Protein AF-A0A950IHI8-F1 (afdb_monomer_lite)

Secondary structure (DSSP, 8-state):
--SSTT---PPPPPP--HHHHHHHHHHHHHHHHHHHHHSSSTTTGGG--PPPPPTTSSTT-----HHHHHHHHHHHHHHHHHHHHHH-S-TTPPTT--SSSHHHHHHHHHHHHHHHHHHHHHHHHHHHHSPPTTSPPHHHHHH--SSTTTTSSPPPGGGHHHHHHHHHHHHHHHHHHHT-HHHHTT--SSPPP----S----

Radius of gyration: 25.13 Å; chains: 1; bounding box: 56×34×67 Å

Structure (mmCIF, N/CA/C/O backbone):
data_AF-A0A950IHI8-F1
#
_entry.id   AF-A0A950IHI8-F1
#
loop_
_atom_site.group_PDB
_atom_site.id
_atom_site.type_symbol
_atom_site.label_atom_id
_atom_site.label_alt_id
_atom_site.label_comp_id
_atom_site.label_asym_id
_atom_site.label_entity_id
_atom_site.label_seq_id
_atom_site.pdbx_PDB_ins_code
_atom_site.Cartn_x
_atom_site.Cartn_y
_atom_site.Cartn_z
_atom_site.occupancy
_atom_site.B_iso_or_equiv
_atom_site.auth_seq_id
_atom_site.auth_comp_id
_atom_site.auth_asym_id
_atom_site.auth_atom_id
_atom_site.pdbx_PDB_model_num
ATOM 1 N N . MET A 1 1 ? 10.826 -4.002 -23.467 1.00 66.06 1 MET A N 1
ATOM 2 C CA . MET A 1 1 ? 9.826 -3.431 -22.538 1.00 66.06 1 MET A CA 1
ATOM 3 C C . MET A 1 1 ? 8.666 -4.415 -22.434 1.00 66.06 1 MET A C 1
ATOM 5 O O . MET A 1 1 ? 8.366 -5.010 -23.466 1.00 66.06 1 MET A O 1
ATOM 9 N N . PRO A 1 2 ? 8.047 -4.633 -21.261 1.00 66.38 2 PRO A N 1
ATOM 10 C CA . PRO A 1 2 ? 6.889 -5.523 -21.149 1.00 66.38 2 PRO A CA 1
ATOM 11 C C . PRO A 1 2 ? 5.736 -5.059 -22.049 1.00 66.38 2 PRO A C 1
ATOM 13 O O . PRO A 1 2 ? 5.462 -3.858 -22.117 1.00 66.38 2 PRO A O 1
ATOM 16 N N . SER A 1 3 ? 5.083 -6.000 -22.738 1.00 71.56 3 SER A N 1
ATOM 17 C CA . SER A 1 3 ? 3.907 -5.746 -23.587 1.00 71.56 3 SER A CA 1
ATOM 18 C C . SER A 1 3 ? 2.579 -5.863 -22.829 1.00 71.56 3 SER A C 1
ATOM 20 O O . SER A 1 3 ? 1.545 -5.450 -23.347 1.00 71.56 3 SER A O 1
ATOM 22 N N . SER A 1 4 ? 2.591 -6.408 -21.607 1.00 70.44 4 SER A N 1
ATOM 23 C CA . SER A 1 4 ? 1.410 -6.558 -20.754 1.00 70.44 4 SER A CA 1
ATOM 24 C C . SER A 1 4 ? 1.769 -6.544 -19.265 1.00 70.44 4 SER A C 1
ATOM 26 O O . SER A 1 4 ? 2.895 -6.877 -18.885 1.00 70.44 4 SER A O 1
ATOM 28 N N . ASN A 1 5 ? 0.776 -6.256 -18.415 1.00 65.12 5 ASN A N 1
ATOM 29 C CA . ASN A 1 5 ? 0.892 -6.329 -16.952 1.00 65.12 5 ASN A CA 1
ATOM 30 C C . ASN A 1 5 ? 1.141 -7.763 -16.439 1.00 65.12 5 ASN A C 1
ATOM 32 O O . ASN A 1 5 ? 1.457 -7.924 -15.267 1.00 65.12 5 ASN A O 1
ATOM 36 N N . ALA A 1 6 ? 0.993 -8.800 -17.273 1.00 60.72 6 ALA A N 1
ATOM 37 C CA . ALA A 1 6 ? 1.199 -10.206 -16.904 1.00 60.72 6 ALA A CA 1
ATOM 38 C C . ALA A 1 6 ? 2.599 -10.733 -17.270 1.00 60.72 6 ALA A C 1
ATOM 40 O O . ALA A 1 6 ? 3.004 -11.788 -16.786 1.00 60.72 6 ALA A O 1
ATOM 41 N N . ALA A 1 7 ? 3.359 -10.001 -18.091 1.00 58.38 7 ALA A N 1
ATOM 42 C CA . ALA A 1 7 ? 4.719 -10.371 -18.465 1.00 58.38 7 ALA A CA 1
ATOM 43 C C . ALA A 1 7 ? 5.676 -10.156 -17.277 1.00 58.38 7 ALA A C 1
ATOM 45 O O . ALA A 1 7 ? 6.263 -9.088 -17.103 1.00 58.38 7 ALA A O 1
ATOM 46 N N . GLY A 1 8 ? 5.784 -11.174 -16.421 1.00 52.97 8 GLY A N 1
ATOM 47 C CA . GLY A 1 8 ? 6.704 -11.194 -15.290 1.00 52.97 8 GLY A CA 1
ATOM 48 C C . GLY A 1 8 ? 8.163 -11.204 -15.730 1.00 52.97 8 GLY A C 1
ATOM 49 O O . GLY A 1 8 ? 8.527 -11.900 -16.676 1.00 52.97 8 GLY A O 1
ATOM 50 N N . ARG A 1 9 ? 9.010 -10.462 -15.012 1.00 58.56 9 ARG A N 1
ATOM 51 C CA . ARG A 1 9 ? 10.458 -10.664 -15.046 1.00 58.56 9 ARG A CA 1
ATOM 52 C C . ARG A 1 9 ? 10.865 -11.314 -13.734 1.00 58.56 9 ARG A C 1
ATOM 54 O O . ARG A 1 9 ? 10.563 -10.783 -12.669 1.00 58.56 9 ARG A O 1
ATOM 61 N N . LEU A 1 10 ? 11.500 -12.477 -13.824 1.00 53.94 10 LEU A N 1
ATOM 62 C CA . LEU A 1 10 ? 12.056 -13.132 -12.649 1.00 53.94 10 LEU A CA 1
ATOM 63 C C . LEU A 1 10 ? 13.273 -12.337 -12.157 1.00 53.94 10 LEU A C 1
ATOM 65 O O . LEU A 1 10 ? 14.031 -11.831 -12.993 1.00 53.94 10 LEU A O 1
ATOM 69 N N . PRO A 1 11 ? 13.469 -12.222 -10.833 1.00 55.44 11 PRO A N 1
ATOM 70 C CA . PRO A 1 11 ? 14.694 -11.660 -10.289 1.00 55.44 11 PRO A CA 1
ATOM 71 C C . PRO A 1 11 ? 15.903 -12.450 -10.798 1.00 55.44 11 PRO A C 1
ATOM 73 O O . PRO A 1 11 ? 15.867 -13.677 -10.928 1.00 55.44 11 PRO A O 1
ATOM 76 N N . THR A 1 12 ? 16.976 -11.731 -11.118 1.00 60.94 12 THR A N 1
ATOM 77 C CA . THR A 1 12 ? 18.212 -12.343 -11.614 1.00 60.94 12 THR A CA 1
ATOM 78 C C . THR A 1 12 ? 19.034 -12.823 -10.421 1.00 60.94 12 THR A C 1
ATOM 80 O O . THR A 1 12 ? 19.423 -12.011 -9.582 1.00 60.94 12 THR A O 1
ATOM 83 N N . PHE A 1 13 ? 19.301 -14.127 -10.336 1.00 61.72 13 PHE A N 1
ATOM 84 C CA . PHE A 1 13 ? 20.124 -14.713 -9.274 1.00 61.72 13 PHE A CA 1
ATOM 85 C C . PHE A 1 13 ? 21.559 -14.929 -9.760 1.00 61.72 13 PHE A C 1
ATOM 87 O O . PHE A 1 13 ? 21.779 -15.580 -10.781 1.00 61.72 13 PHE A O 1
ATOM 94 N N . ASN A 1 14 ? 22.537 -14.438 -8.997 1.00 67.56 14 ASN A N 1
ATOM 95 C CA . ASN A 1 14 ? 23.956 -14.680 -9.254 1.00 67.56 14 ASN A CA 1
ATOM 96 C C . ASN A 1 14 ? 24.442 -15.868 -8.411 1.00 67.56 14 ASN A C 1
ATOM 98 O O . ASN A 1 14 ? 24.258 -15.884 -7.195 1.00 67.56 14 ASN A O 1
ATOM 102 N N . ARG A 1 15 ? 25.077 -16.861 -9.045 1.00 73.19 15 ARG A N 1
ATOM 103 C CA . ARG A 1 15 ? 25.775 -17.956 -8.346 1.00 73.19 15 ARG A CA 1
ATOM 104 C C . ARG A 1 15 ? 27.239 -17.570 -8.129 1.00 73.19 15 ARG A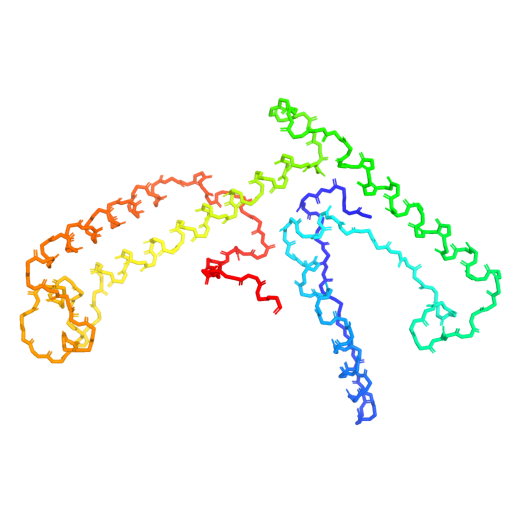 C 1
ATOM 106 O O . ARG A 1 15 ? 27.831 -16.949 -9.005 1.00 73.19 15 ARG A O 1
ATOM 113 N N . PHE A 1 16 ? 27.830 -17.971 -7.004 1.00 75.75 16 PHE A N 1
ATOM 114 C CA . PHE A 1 16 ? 29.255 -17.763 -6.726 1.00 75.75 16 PHE A CA 1
ATOM 115 C C . PHE A 1 16 ? 29.922 -19.010 -6.150 1.00 75.75 16 PHE A C 1
ATOM 117 O O . PHE A 1 16 ? 29.261 -19.889 -5.601 1.00 75.75 16 PHE A O 1
ATOM 124 N N . ALA A 1 17 ? 31.249 -19.048 -6.258 1.00 71.31 17 ALA A N 1
ATOM 125 C CA . ALA A 1 17 ? 32.109 -20.020 -5.601 1.00 71.31 17 ALA A CA 1
ATOM 126 C C . ALA A 1 17 ? 33.307 -19.295 -4.968 1.00 71.31 17 ALA A C 1
ATOM 128 O O . ALA A 1 17 ? 33.884 -18.389 -5.574 1.00 71.31 17 ALA A O 1
ATOM 129 N N . GLY A 1 18 ? 33.679 -19.701 -3.753 1.00 82.12 18 GLY A N 1
ATOM 130 C CA . GLY A 1 18 ? 34.818 -19.145 -3.017 1.00 82.12 18 GLY A CA 1
ATOM 131 C C . GLY A 1 18 ? 34.615 -17.721 -2.475 1.00 82.12 18 GLY A C 1
ATOM 132 O O . GLY A 1 18 ? 33.643 -17.032 -2.787 1.00 82.12 18 GLY A O 1
ATOM 133 N N . LEU A 1 19 ? 35.567 -17.272 -1.650 1.00 76.38 19 LEU A N 1
ATOM 134 C CA . LEU A 1 19 ? 35.510 -15.986 -0.940 1.00 76.38 19 LEU A CA 1
ATOM 135 C C . LEU A 1 19 ? 35.599 -14.771 -1.882 1.00 76.38 19 LEU A C 1
ATOM 137 O O . LEU A 1 19 ? 34.877 -13.794 -1.707 1.00 76.38 19 LEU A O 1
ATOM 141 N N . ALA A 1 20 ? 36.436 -14.840 -2.920 1.00 74.25 20 ALA A N 1
ATOM 142 C CA . ALA A 1 20 ? 36.529 -13.780 -3.926 1.00 74.25 20 ALA A CA 1
ATOM 143 C C . ALA A 1 20 ? 35.236 -13.663 -4.757 1.00 74.25 20 ALA A C 1
ATOM 145 O O . ALA A 1 20 ? 34.765 -12.559 -5.023 1.00 74.25 20 ALA A O 1
ATOM 146 N N . GLY A 1 21 ? 34.619 -14.800 -5.105 1.00 69.94 21 GLY A N 1
ATOM 147 C CA . GLY A 1 21 ? 33.317 -14.831 -5.774 1.00 69.94 21 GLY A CA 1
ATOM 148 C C . GLY A 1 21 ? 32.195 -14.272 -4.897 1.00 69.94 21 GLY A C 1
ATOM 149 O O . GLY A 1 21 ? 31.327 -13.560 -5.395 1.00 69.94 21 GLY A O 1
ATOM 150 N N . PHE A 1 22 ? 32.245 -14.527 -3.587 1.00 76.06 22 PHE A N 1
ATOM 151 C CA . PHE A 1 22 ? 31.311 -13.958 -2.614 1.00 76.06 22 PHE A CA 1
ATOM 152 C C . PHE A 1 22 ? 31.401 -12.425 -2.543 1.00 76.06 22 PHE A C 1
ATOM 154 O O . PHE A 1 22 ? 30.382 -11.748 -2.661 1.00 76.06 22 PHE A O 1
ATOM 161 N N . LEU A 1 23 ? 32.612 -11.862 -2.445 1.00 73.75 23 LEU A N 1
ATOM 162 C CA . LEU A 1 23 ? 32.822 -10.406 -2.460 1.00 73.75 23 LEU A CA 1
ATOM 163 C C . LEU A 1 23 ? 32.382 -9.767 -3.789 1.00 73.75 23 LEU A C 1
ATOM 165 O O . LEU A 1 23 ? 31.783 -8.691 -3.791 1.00 73.75 23 LEU A O 1
ATOM 169 N N . GLY A 1 24 ? 32.607 -10.450 -4.917 1.00 74.25 24 GLY A N 1
ATOM 170 C CA . GLY A 1 24 ? 32.116 -10.015 -6.227 1.00 74.25 24 GLY A CA 1
ATOM 171 C C . GLY A 1 24 ? 30.586 -9.982 -6.318 1.00 74.25 24 GLY A C 1
ATOM 172 O O . GLY A 1 24 ? 30.019 -9.041 -6.876 1.00 74.25 24 GLY A O 1
ATOM 173 N N . VAL A 1 25 ? 29.899 -10.963 -5.723 1.00 75.88 25 VAL A N 1
ATOM 174 C CA . VAL A 1 25 ? 28.430 -10.967 -5.646 1.00 75.88 25 VAL A CA 1
ATOM 175 C C . VAL A 1 25 ? 27.906 -9.890 -4.703 1.00 75.88 25 VAL A C 1
ATOM 177 O O . VAL A 1 25 ? 26.893 -9.283 -5.036 1.00 75.88 25 VAL A O 1
ATOM 180 N N . ILE A 1 26 ? 28.596 -9.580 -3.599 1.00 72.19 26 ILE A N 1
ATOM 181 C CA . ILE A 1 26 ? 28.246 -8.436 -2.739 1.00 72.19 26 ILE A CA 1
ATOM 182 C C . ILE A 1 26 ? 28.321 -7.127 -3.530 1.00 72.19 26 ILE A C 1
ATOM 184 O O . ILE A 1 26 ? 27.359 -6.365 -3.520 1.00 72.19 26 ILE A O 1
ATOM 188 N N . GLY A 1 27 ? 29.406 -6.883 -4.271 1.00 71.62 27 GLY A N 1
ATOM 189 C CA . GLY A 1 27 ? 29.534 -5.676 -5.0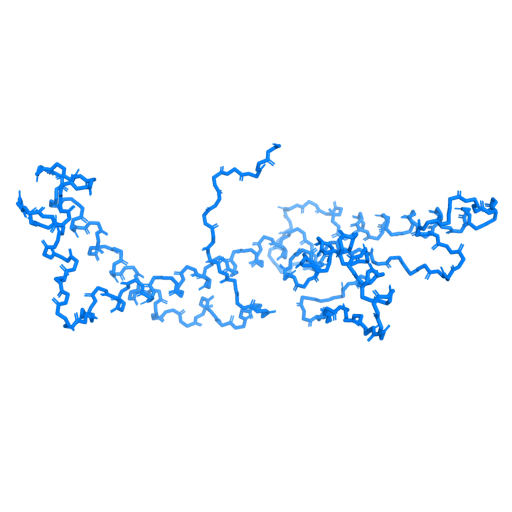95 1.00 71.62 27 GLY A CA 1
ATOM 190 C C . GLY A 1 27 ? 28.448 -5.570 -6.173 1.00 71.62 27 GLY A C 1
ATOM 191 O O . GLY A 1 27 ? 27.849 -4.512 -6.356 1.00 71.62 27 GLY A O 1
ATOM 192 N N . ASN A 1 28 ? 28.135 -6.681 -6.843 1.00 65.50 28 ASN A N 1
ATOM 193 C CA . ASN A 1 28 ? 27.068 -6.740 -7.843 1.00 65.50 28 ASN A CA 1
ATOM 194 C C . ASN A 1 28 ? 25.681 -6.518 -7.211 1.00 65.50 28 ASN A C 1
ATOM 196 O O . ASN A 1 28 ? 24.874 -5.758 -7.741 1.00 65.50 28 ASN A O 1
ATOM 200 N N . ALA A 1 29 ? 25.425 -7.125 -6.049 1.00 64.81 29 ALA A N 1
ATOM 201 C CA . ALA A 1 29 ? 24.198 -6.922 -5.294 1.00 64.81 29 ALA A CA 1
ATOM 202 C C . ALA A 1 29 ? 24.062 -5.463 -4.850 1.00 64.81 29 ALA A C 1
ATOM 204 O O . ALA A 1 29 ? 23.017 -4.880 -5.080 1.00 64.81 29 ALA A O 1
ATOM 205 N N . MET A 1 30 ? 25.105 -4.831 -4.307 1.00 64.25 30 MET A N 1
ATOM 206 C CA . MET A 1 30 ? 25.065 -3.415 -3.917 1.00 64.25 30 MET A CA 1
ATOM 207 C C . MET A 1 30 ? 24.745 -2.488 -5.098 1.00 64.25 30 MET A C 1
ATOM 209 O O . MET A 1 30 ? 23.961 -1.557 -4.942 1.00 64.25 30 MET A O 1
ATOM 213 N N . GLN A 1 31 ? 25.313 -2.754 -6.278 1.00 64.12 31 GLN A N 1
ATOM 214 C CA . GLN A 1 31 ? 25.074 -1.944 -7.479 1.00 64.12 31 GLN A CA 1
ATOM 215 C C . GLN A 1 31 ? 23.679 -2.163 -8.078 1.00 64.12 31 GLN A C 1
ATOM 217 O O . GLN A 1 31 ? 23.068 -1.215 -8.559 1.00 64.12 31 GLN A O 1
ATOM 222 N N . ASN A 1 32 ? 23.161 -3.394 -8.029 1.00 61.94 32 ASN A N 1
ATOM 223 C CA . ASN A 1 32 ? 21.941 -3.781 -8.743 1.00 61.94 32 ASN A CA 1
ATOM 224 C C . ASN A 1 32 ? 20.729 -4.041 -7.831 1.00 61.94 32 ASN A C 1
ATOM 226 O O . ASN A 1 32 ? 19.650 -4.343 -8.341 1.00 61.94 32 ASN A O 1
ATOM 230 N N . TRP A 1 33 ? 20.870 -3.942 -6.501 1.00 51.94 33 TRP A N 1
ATOM 231 C CA . TRP A 1 33 ? 19.808 -4.237 -5.522 1.00 51.94 33 TRP A CA 1
ATOM 232 C C . TRP A 1 33 ? 18.557 -3.440 -5.845 1.00 51.94 33 TRP A C 1
ATOM 234 O O . TRP A 1 33 ? 17.471 -4.010 -5.972 1.00 51.94 33 TRP A O 1
ATOM 244 N N . ASN A 1 34 ? 18.690 -2.118 -5.956 1.00 52.28 34 ASN A N 1
ATOM 245 C CA . ASN A 1 34 ? 17.541 -1.232 -6.092 1.00 52.28 34 ASN A CA 1
ATOM 246 C C . ASN A 1 34 ? 16.735 -1.543 -7.367 1.00 52.28 34 ASN A C 1
ATOM 248 O O . ASN A 1 34 ? 15.513 -1.688 -7.309 1.00 52.28 34 ASN A O 1
ATOM 252 N N . ASP A 1 35 ? 17.426 -1.778 -8.483 1.00 56.81 35 ASP A N 1
ATOM 253 C CA . ASP A 1 35 ? 16.809 -2.124 -9.766 1.00 56.81 35 ASP A CA 1
ATOM 254 C C . ASP A 1 35 ? 16.178 -3.525 -9.752 1.00 56.81 35 ASP A C 1
ATOM 256 O O . ASP A 1 35 ? 15.066 -3.718 -10.252 1.00 56.81 35 ASP A O 1
ATOM 260 N N . ASN A 1 36 ? 16.823 -4.511 -9.121 1.00 54.91 36 ASN A N 1
ATOM 261 C CA . ASN A 1 36 ? 16.254 -5.855 -8.973 1.00 54.91 36 ASN A CA 1
ATOM 262 C C . ASN A 1 36 ? 15.002 -5.859 -8.086 1.00 54.91 36 ASN A C 1
ATOM 264 O O . ASN A 1 36 ? 14.064 -6.598 -8.368 1.00 54.91 36 ASN A O 1
ATOM 268 N N . THR A 1 37 ? 14.956 -5.031 -7.041 1.00 56.06 37 THR A N 1
ATOM 269 C CA . THR A 1 37 ? 13.822 -5.020 -6.101 1.00 56.06 37 THR A CA 1
ATOM 270 C C . THR A 1 37 ? 12.613 -4.296 -6.700 1.00 56.06 37 THR A C 1
ATOM 272 O O . THR A 1 37 ? 11.477 -4.741 -6.547 1.00 56.06 37 THR A O 1
ATOM 275 N N . GLN A 1 38 ? 12.843 -3.210 -7.447 1.00 55.56 38 GLN A N 1
ATOM 276 C CA . GLN A 1 38 ? 11.769 -2.423 -8.062 1.00 55.56 38 GLN A CA 1
ATOM 277 C C . GLN A 1 38 ? 11.269 -3.001 -9.397 1.00 55.56 38 GLN A C 1
ATOM 279 O O . GLN A 1 38 ? 10.112 -2.789 -9.760 1.00 55.56 38 GLN A O 1
ATOM 284 N N . SER A 1 39 ? 12.092 -3.763 -10.128 1.00 57.19 39 SER A N 1
ATOM 285 C CA . SER A 1 39 ? 11.704 -4.351 -11.426 1.00 57.19 39 SER A CA 1
ATOM 286 C C . SER A 1 39 ? 10.715 -5.518 -11.332 1.00 57.19 39 SER A C 1
ATOM 288 O O . SER A 1 39 ? 10.127 -5.907 -12.344 1.00 57.19 39 SER A O 1
ATOM 290 N N . VAL A 1 40 ? 10.499 -6.069 -10.135 1.00 56.81 40 VAL A N 1
ATOM 291 C CA . VAL A 1 40 ? 9.540 -7.162 -9.907 1.00 56.81 40 VAL A CA 1
ATOM 292 C C . VAL A 1 40 ? 8.148 -6.618 -9.564 1.00 56.81 40 VAL A C 1
ATOM 294 O O . VAL A 1 40 ? 7.148 -7.282 -9.846 1.00 56.81 40 VAL A O 1
ATOM 297 N N . LEU A 1 41 ? 8.063 -5.389 -9.039 1.00 62.69 41 LEU A N 1
ATOM 298 C CA . LEU A 1 41 ? 6.803 -4.790 -8.606 1.00 62.69 41 LEU A CA 1
ATOM 299 C C . LEU A 1 41 ? 5.903 -4.421 -9.805 1.00 62.69 41 LEU A C 1
ATOM 301 O O . LEU A 1 41 ? 6.329 -3.686 -10.711 1.00 62.69 41 LEU A O 1
ATOM 305 N N . PRO A 1 42 ? 4.642 -4.892 -9.816 1.00 63.47 42 PRO A N 1
ATOM 306 C CA . PRO A 1 42 ? 3.631 -4.471 -10.784 1.00 63.47 42 PRO A CA 1
ATOM 307 C C . PRO A 1 42 ? 3.511 -2.936 -10.830 1.00 63.47 42 PRO A C 1
ATOM 309 O O . PRO A 1 42 ? 3.481 -2.280 -9.791 1.00 63.47 42 PRO A O 1
ATOM 312 N N . GLY A 1 43 ? 3.483 -2.336 -12.025 1.00 67.25 43 GLY A N 1
ATOM 313 C CA . GLY A 1 43 ? 3.406 -0.881 -12.215 1.00 67.25 43 GLY A CA 1
ATOM 314 C C . GLY A 1 43 ? 4.748 -0.141 -12.264 1.00 67.25 43 GLY A C 1
ATOM 315 O O . GLY A 1 43 ? 4.845 0.862 -12.978 1.00 67.25 43 GLY A O 1
ATOM 316 N N . TYR A 1 44 ? 5.788 -0.632 -11.578 1.00 68.56 44 TYR A N 1
ATOM 317 C CA . TYR A 1 44 ? 7.150 -0.071 -11.650 1.00 68.56 44 TYR A CA 1
ATOM 318 C C . TYR A 1 44 ? 7.884 -0.587 -12.888 1.00 68.56 44 TYR A C 1
ATOM 320 O O . TYR A 1 44 ? 8.358 0.194 -13.717 1.00 68.56 44 TYR A O 1
ATOM 328 N N . ARG A 1 45 ? 7.877 -1.910 -13.081 1.00 71.25 45 ARG A N 1
ATOM 329 C CA . ARG A 1 45 ? 8.475 -2.572 -14.254 1.00 71.25 45 ARG A CA 1
ATOM 330 C C . ARG A 1 45 ? 7.906 -2.091 -15.583 1.00 71.25 45 ARG A C 1
ATOM 332 O O . ARG A 1 45 ? 8.578 -2.093 -16.613 1.00 71.25 45 ARG A O 1
ATOM 339 N N . ASP A 1 46 ? 6.656 -1.652 -15.549 1.00 73.06 46 ASP A N 1
ATOM 340 C CA . ASP A 1 46 ? 5.896 -1.254 -16.721 1.00 73.06 46 ASP A CA 1
ATOM 341 C C . ASP A 1 46 ? 6.423 0.056 -17.321 1.00 73.06 46 ASP A C 1
ATOM 343 O O . ASP A 1 46 ? 6.052 0.381 -18.444 1.00 73.06 46 ASP A O 1
ATOM 347 N N . ARG A 1 47 ? 7.318 0.776 -16.626 1.00 78.62 47 ARG A N 1
ATOM 348 C CA . ARG A 1 47 ? 8.017 1.978 -17.122 1.00 78.62 47 ARG A CA 1
ATOM 349 C C . ARG A 1 47 ? 9.494 1.742 -17.436 1.00 78.62 47 ARG A C 1
ATOM 351 O O . ARG A 1 47 ? 10.196 2.685 -17.782 1.00 78.62 47 ARG A O 1
ATOM 358 N N . MET A 1 48 ? 9.975 0.505 -17.331 1.00 78.06 48 MET A N 1
ATOM 359 C CA . MET A 1 48 ? 11.385 0.179 -17.532 1.00 78.06 48 MET A CA 1
ATOM 360 C C . MET A 1 48 ? 11.636 -0.348 -18.947 1.00 78.06 48 MET A C 1
ATOM 362 O O . MET A 1 48 ? 11.020 -1.319 -19.402 1.00 78.06 48 MET A O 1
ATOM 366 N N . VAL A 1 49 ? 12.601 0.256 -19.641 1.00 81.44 49 VAL A N 1
ATOM 367 C CA . VAL A 1 49 ? 13.173 -0.303 -20.870 1.00 81.44 49 VAL A CA 1
ATOM 368 C C . VAL A 1 49 ? 14.541 -0.870 -20.549 1.00 81.44 49 VAL A C 1
ATOM 370 O O . VAL A 1 49 ? 15.420 -0.180 -20.052 1.00 81.44 49 VAL A O 1
ATOM 373 N N . THR A 1 50 ? 14.722 -2.151 -20.841 1.00 82.25 50 THR A N 1
ATOM 374 C CA . THR A 1 50 ? 16.009 -2.819 -20.672 1.00 82.25 50 THR A CA 1
ATOM 375 C C . THR A 1 50 ? 16.837 -2.645 -21.925 1.00 82.25 50 THR A C 1
ATOM 377 O O . THR A 1 50 ? 16.444 -3.110 -22.995 1.00 82.25 50 THR A O 1
ATOM 380 N N . VAL A 1 51 ? 17.989 -2.004 -21.770 1.00 82.38 51 VAL A N 1
ATOM 381 C CA . VAL A 1 51 ? 19.037 -1.980 -22.784 1.00 82.38 51 VAL A CA 1
ATOM 382 C C . VAL A 1 51 ? 20.009 -3.103 -22.453 1.00 82.38 51 VAL A C 1
ATOM 384 O O . VAL A 1 51 ? 20.618 -3.101 -21.388 1.00 82.38 51 VAL A O 1
ATOM 387 N N . PHE A 1 52 ? 20.122 -4.085 -23.344 1.00 80.94 52 PHE A N 1
ATOM 388 C CA . PHE A 1 52 ? 21.109 -5.148 -23.193 1.00 80.94 52 PHE A CA 1
ATOM 389 C C . PHE A 1 52 ? 22.493 -4.609 -23.553 1.00 80.94 52 PHE A C 1
ATOM 391 O O . PHE A 1 52 ? 22.668 -3.993 -24.609 1.00 80.94 52 PHE A O 1
ATOM 398 N N . LEU A 1 53 ? 23.443 -4.827 -22.649 1.00 81.25 53 LEU A N 1
ATOM 399 C CA . LEU A 1 53 ? 24.851 -4.496 -22.821 1.00 81.25 53 LEU A CA 1
ATOM 400 C C . LEU A 1 53 ? 25.629 -5.772 -23.139 1.00 81.25 53 LEU A C 1
ATOM 402 O O . LEU A 1 53 ? 25.299 -6.845 -22.631 1.00 81.25 53 LEU A O 1
ATOM 406 N N . SER A 1 54 ? 26.638 -5.645 -23.991 1.00 79.06 54 SER A N 1
ATOM 407 C CA . SER A 1 54 ? 27.619 -6.706 -24.245 1.00 79.06 54 SER A CA 1
ATOM 408 C C . SER A 1 54 ? 28.734 -6.668 -23.190 1.00 79.06 54 SER A C 1
ATOM 410 O O . SER A 1 54 ? 28.853 -5.693 -22.453 1.00 79.06 54 SER A O 1
ATOM 412 N N . ASN A 1 55 ? 29.564 -7.712 -23.102 1.00 75.06 55 ASN A N 1
ATOM 413 C CA . ASN A 1 55 ? 30.630 -7.799 -22.086 1.00 75.06 55 ASN A CA 1
ATOM 414 C C . ASN A 1 55 ? 31.678 -6.672 -22.185 1.00 75.06 55 ASN A C 1
ATOM 416 O O . ASN A 1 55 ? 32.366 -6.387 -21.211 1.00 75.06 55 ASN A O 1
ATOM 420 N N . ASP A 1 56 ? 31.810 -6.046 -23.354 1.00 76.94 56 ASP A N 1
ATOM 421 C CA . ASP A 1 56 ? 32.676 -4.899 -23.630 1.00 76.94 56 ASP A CA 1
ATOM 422 C C . ASP A 1 56 ? 32.001 -3.539 -23.354 1.00 76.94 56 ASP A C 1
ATOM 424 O O . ASP A 1 56 ? 32.627 -2.494 -23.533 1.00 76.94 56 ASP A O 1
ATOM 428 N N . GLU A 1 57 ? 30.742 -3.519 -22.902 1.00 77.12 57 GLU A N 1
ATOM 429 C CA . GLU A 1 57 ? 29.924 -2.311 -22.764 1.00 77.12 57 GLU A CA 1
ATOM 430 C C . GLU A 1 57 ? 29.495 -2.079 -21.297 1.00 77.12 57 GLU A C 1
ATOM 432 O O . GLU A 1 57 ? 28.717 -2.844 -20.732 1.00 77.12 57 GLU A O 1
ATOM 437 N N . GLY A 1 58 ? 29.934 -0.969 -20.686 1.00 75.44 58 GLY A N 1
ATOM 438 C CA . GLY A 1 58 ? 29.488 -0.528 -19.353 1.00 75.44 58 GLY A CA 1
ATOM 439 C C . GLY A 1 58 ? 30.214 -1.173 -18.161 1.00 75.44 58 GLY A C 1
ATOM 440 O O . GLY A 1 58 ? 31.381 -1.547 -18.243 1.00 75.44 58 GLY A O 1
ATOM 441 N N . GLY A 1 59 ? 29.544 -1.249 -17.005 1.00 73.12 59 GLY A N 1
ATOM 442 C CA 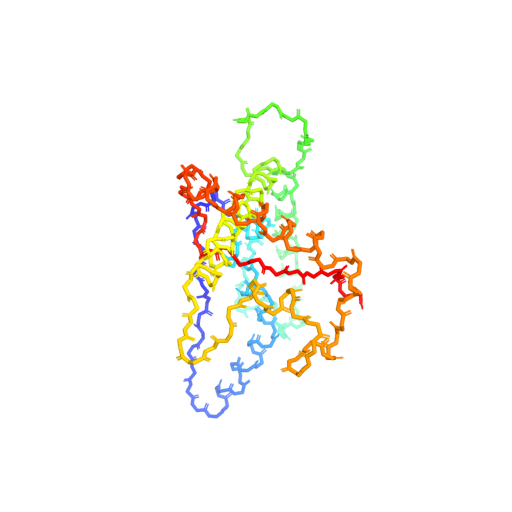. GLY A 1 59 ? 30.158 -1.716 -15.755 1.00 73.12 59 GLY A CA 1
ATOM 443 C C . GLY A 1 59 ? 31.308 -0.809 -15.299 1.00 73.12 59 GLY A C 1
ATOM 444 O O . GLY A 1 59 ? 31.166 0.409 -15.267 1.00 73.12 59 GLY A O 1
ATOM 445 N N . LEU A 1 60 ? 32.457 -1.405 -14.970 1.00 68.44 60 LEU A N 1
ATOM 446 C CA . LEU A 1 60 ? 33.695 -0.676 -14.653 1.00 68.44 60 LEU A CA 1
ATOM 447 C C . LEU A 1 60 ? 34.509 -0.293 -15.905 1.00 68.44 60 LEU A C 1
ATOM 449 O O . LEU A 1 60 ? 35.575 0.307 -15.776 1.00 68.44 60 LEU A O 1
ATOM 453 N N . ASN A 1 61 ? 34.036 -0.630 -17.111 1.00 71.69 61 ASN A N 1
ATOM 454 C CA . ASN A 1 61 ? 34.708 -0.259 -18.351 1.00 71.69 61 ASN A CA 1
ATOM 455 C C . ASN A 1 61 ? 34.419 1.209 -18.700 1.00 71.69 61 ASN A C 1
ATOM 457 O O . ASN A 1 61 ? 33.466 1.523 -19.416 1.00 71.69 61 ASN A O 1
ATOM 461 N N . LEU A 1 62 ? 35.235 2.112 -18.156 1.00 73.25 62 LEU A N 1
ATOM 462 C CA . LEU A 1 62 ? 35.120 3.553 -18.394 1.00 73.25 62 LEU A CA 1
ATOM 463 C C . LEU A 1 62 ? 35.828 4.009 -19.683 1.00 73.25 62 LEU A C 1
ATOM 465 O O . LEU A 1 62 ? 35.512 5.084 -20.189 1.00 73.25 62 LEU A O 1
ATOM 469 N N . ASP A 1 63 ? 36.731 3.194 -20.238 1.00 81.25 63 ASP A N 1
ATOM 470 C CA . ASP A 1 63 ? 37.525 3.516 -21.433 1.00 81.25 63 ASP A CA 1
ATOM 471 C C . ASP A 1 63 ? 36.977 2.810 -22.685 1.00 81.25 63 ASP A C 1
ATOM 473 O O . ASP A 1 63 ? 37.589 1.926 -23.287 1.00 81.25 63 ASP A O 1
ATOM 477 N N . MET A 1 64 ? 35.740 3.157 -23.050 1.00 86.69 64 MET A N 1
ATOM 478 C CA . MET A 1 64 ? 35.076 2.575 -24.216 1.00 86.69 64 MET A CA 1
ATOM 479 C C . MET A 1 64 ? 35.437 3.319 -25.515 1.00 86.69 64 MET A C 1
ATOM 481 O O . MET A 1 64 ? 35.252 4.537 -25.598 1.00 86.69 64 MET A O 1
ATOM 485 N N . PRO A 1 65 ? 35.816 2.597 -26.591 1.00 89.62 65 PRO A N 1
ATOM 486 C CA . PRO A 1 65 ? 36.028 3.176 -27.913 1.00 89.62 65 PRO A CA 1
ATOM 487 C C . PRO A 1 65 ? 34.840 4.022 -28.417 1.00 89.62 65 PRO A C 1
ATOM 489 O O . PRO A 1 65 ? 33.677 3.643 -28.216 1.00 89.62 65 PRO A O 1
ATOM 492 N N . PRO A 1 66 ? 35.083 5.101 -29.192 1.00 89.69 66 PRO A N 1
ATOM 493 C CA . PRO A 1 66 ? 34.023 5.981 -29.703 1.00 89.69 66 PRO A CA 1
ATOM 494 C C . PRO A 1 66 ? 32.908 5.256 -30.474 1.00 89.69 66 PRO A C 1
ATOM 496 O O . PRO A 1 66 ? 31.740 5.648 -30.415 1.00 89.69 66 PRO A O 1
ATOM 499 N N . ALA A 1 67 ? 33.247 4.172 -31.178 1.00 88.38 67 ALA A N 1
ATOM 500 C CA . ALA A 1 67 ? 32.280 3.353 -31.903 1.00 88.38 67 ALA A CA 1
ATOM 501 C C . ALA A 1 67 ? 31.288 2.636 -30.967 1.00 88.38 67 ALA A C 1
ATOM 503 O O . ALA A 1 67 ? 30.092 2.600 -31.265 1.00 88.38 67 ALA A O 1
ATOM 504 N N . ILE A 1 68 ? 31.758 2.114 -29.827 1.00 86.75 68 ILE A N 1
ATOM 505 C CA . ILE A 1 68 ? 30.916 1.482 -28.799 1.00 86.75 68 ILE A CA 1
ATOM 506 C C . ILE A 1 68 ? 29.996 2.531 -28.167 1.00 86.75 68 ILE A C 1
ATOM 508 O O . ILE A 1 68 ? 28.778 2.343 -28.129 1.00 86.75 68 ILE A O 1
ATOM 512 N N . LEU A 1 69 ? 30.546 3.689 -27.785 1.00 86.25 69 LEU A N 1
ATOM 513 C CA . LEU A 1 69 ? 29.768 4.799 -27.224 1.00 86.25 69 LEU A CA 1
ATOM 514 C C . LEU A 1 69 ? 28.652 5.265 -28.168 1.00 86.25 69 LEU A C 1
ATOM 516 O O . LEU A 1 69 ? 27.528 5.509 -27.726 1.00 86.25 69 LEU A O 1
ATOM 520 N N . LYS A 1 70 ? 28.924 5.353 -29.477 1.00 90.19 70 LYS A N 1
ATOM 521 C CA . LYS A 1 70 ? 27.917 5.738 -30.477 1.00 90.19 70 LYS A CA 1
ATOM 522 C C . LYS A 1 70 ? 26.757 4.740 -30.535 1.00 90.19 70 LYS A C 1
ATOM 524 O O . LYS A 1 70 ? 25.600 5.163 -30.552 1.00 90.19 70 LYS A O 1
ATOM 529 N N . ARG A 1 71 ? 27.041 3.431 -30.528 1.00 89.69 71 ARG A N 1
ATOM 530 C CA . ARG A 1 71 ? 25.998 2.388 -30.509 1.00 89.69 71 ARG A CA 1
ATOM 531 C C . ARG A 1 71 ? 25.194 2.418 -29.212 1.00 89.69 71 ARG A C 1
ATOM 533 O O . ARG A 1 71 ? 23.967 2.340 -29.255 1.00 89.69 71 ARG A O 1
ATOM 540 N N . LEU A 1 72 ? 25.863 2.590 -28.072 1.00 88.12 72 LEU A N 1
ATOM 541 C CA . LEU A 1 72 ? 25.205 2.668 -26.772 1.00 88.12 72 LEU A CA 1
ATOM 542 C C . LEU A 1 72 ? 24.267 3.880 -26.677 1.00 88.12 72 LEU A C 1
ATOM 544 O O . LEU A 1 72 ? 23.117 3.727 -26.268 1.00 88.12 72 LEU A O 1
ATOM 548 N N . ARG A 1 73 ? 24.707 5.056 -27.148 1.00 88.06 73 ARG A N 1
ATOM 549 C CA . ARG A 1 73 ? 23.863 6.261 -27.247 1.00 88.06 73 ARG A CA 1
ATOM 550 C C . ARG A 1 73 ? 22.633 6.036 -28.121 1.00 88.06 73 ARG A C 1
ATOM 552 O O . ARG A 1 73 ? 21.541 6.430 -27.729 1.00 88.06 73 ARG A O 1
ATOM 559 N N . ALA A 1 74 ? 22.789 5.374 -29.268 1.00 91.31 74 ALA A N 1
ATOM 560 C CA . ALA A 1 74 ? 21.666 5.070 -30.152 1.00 91.31 74 ALA A CA 1
ATOM 561 C C . ALA A 1 74 ? 20.628 4.154 -29.474 1.00 91.31 74 ALA A C 1
ATOM 563 O O . ALA A 1 74 ? 19.431 4.429 -29.548 1.00 91.31 74 ALA A O 1
ATOM 564 N N . ARG A 1 75 ? 21.073 3.116 -28.748 1.00 92.50 75 ARG A N 1
ATOM 565 C CA . ARG A 1 75 ? 20.172 2.255 -27.958 1.00 92.50 75 ARG A CA 1
ATOM 566 C C . ARG A 1 75 ? 19.467 3.032 -26.844 1.00 92.50 75 ARG A C 1
ATOM 568 O O . ARG A 1 75 ? 18.268 2.851 -26.655 1.00 92.50 75 ARG A O 1
ATOM 575 N N . GLY A 1 76 ? 20.181 3.920 -26.148 1.00 88.12 76 GLY A N 1
ATOM 576 C CA . GLY A 1 76 ? 19.598 4.802 -25.132 1.00 88.12 76 GLY A CA 1
ATOM 577 C C . GLY A 1 76 ? 18.530 5.741 -25.703 1.00 88.12 76 GLY A C 1
ATOM 578 O O . GLY A 1 76 ? 17.437 5.837 -25.150 1.00 88.12 76 GLY A O 1
ATOM 579 N N . ALA A 1 77 ? 18.798 6.369 -26.852 1.00 91.38 77 ALA A N 1
ATOM 580 C CA . ALA A 1 77 ? 17.834 7.231 -27.537 1.00 91.38 77 ALA A CA 1
ATOM 581 C C . ALA A 1 77 ? 16.577 6.457 -27.972 1.00 91.38 77 ALA A C 1
ATOM 583 O O . ALA A 1 77 ? 15.458 6.916 -27.744 1.00 91.38 77 ALA A O 1
ATOM 584 N N . ALA A 1 78 ? 16.749 5.252 -28.526 1.00 91.94 78 ALA A N 1
ATOM 585 C CA . ALA A 1 78 ? 15.634 4.378 -28.884 1.00 91.94 78 ALA A CA 1
ATOM 586 C C . ALA A 1 78 ? 14.811 3.950 -27.654 1.00 91.94 78 ALA A C 1
ATOM 588 O O . ALA A 1 78 ? 13.582 3.929 -27.711 1.00 91.94 78 ALA A O 1
ATOM 589 N N . ALA A 1 79 ? 15.467 3.657 -26.526 1.00 88.50 79 ALA A N 1
ATOM 590 C CA . ALA A 1 79 ? 14.791 3.341 -25.271 1.00 88.50 79 ALA A CA 1
ATOM 591 C C . ALA A 1 79 ? 13.966 4.526 -24.742 1.00 88.50 79 ALA A C 1
ATOM 593 O O . ALA A 1 79 ? 12.818 4.337 -24.340 1.00 88.50 79 ALA A O 1
ATOM 594 N N . GLY A 1 80 ? 14.515 5.744 -24.797 1.00 87.38 80 GLY A N 1
ATOM 595 C CA . GLY A 1 80 ? 13.803 6.967 -24.422 1.00 87.38 80 GLY A CA 1
ATOM 596 C C . GLY A 1 80 ? 12.582 7.229 -25.306 1.00 87.38 80 GLY A C 1
ATOM 597 O O . GLY A 1 80 ? 11.492 7.468 -24.790 1.00 87.38 80 GLY A O 1
ATOM 598 N N . ALA A 1 81 ? 12.733 7.094 -26.627 1.00 90.31 81 ALA A N 1
ATOM 599 C CA . ALA A 1 81 ? 11.628 7.241 -27.574 1.00 90.31 81 ALA A CA 1
ATOM 600 C C . ALA A 1 81 ? 10.513 6.207 -27.340 1.00 90.31 81 ALA A C 1
ATOM 602 O O . ALA A 1 81 ? 9.334 6.541 -27.439 1.00 90.31 81 ALA A O 1
ATOM 603 N N . LEU A 1 82 ? 10.870 4.969 -26.980 1.00 87.31 82 LEU A N 1
ATOM 604 C CA . LEU A 1 82 ? 9.906 3.916 -26.655 1.00 87.31 82 LEU A CA 1
ATOM 605 C C . LEU A 1 82 ? 9.107 4.212 -25.374 1.00 87.31 82 LEU A C 1
ATOM 607 O O . LEU A 1 82 ? 7.914 3.925 -25.318 1.00 87.31 82 LEU A O 1
ATOM 611 N N . ILE A 1 83 ? 9.742 4.774 -24.340 1.00 86.00 83 ILE A N 1
ATOM 612 C CA . ILE A 1 83 ? 9.026 5.199 -23.125 1.00 86.00 83 ILE A CA 1
ATOM 613 C C . ILE A 1 83 ? 8.114 6.378 -23.455 1.00 86.00 83 ILE A C 1
ATOM 615 O O . ILE A 1 83 ? 6.938 6.352 -23.102 1.00 86.00 83 ILE A O 1
ATOM 619 N N . ALA A 1 84 ? 8.639 7.388 -24.153 1.00 87.12 84 ALA A N 1
ATOM 620 C CA . ALA A 1 84 ? 7.879 8.577 -24.513 1.00 87.12 84 ALA A CA 1
ATOM 621 C C . ALA A 1 84 ? 6.624 8.211 -25.315 1.00 87.12 84 ALA A C 1
ATOM 623 O O . ALA A 1 84 ? 5.534 8.623 -24.939 1.00 87.12 84 ALA A O 1
ATOM 624 N N . SER A 1 85 ? 6.742 7.357 -26.335 1.00 85.62 85 SER A N 1
ATOM 625 C CA . SER A 1 85 ? 5.594 6.954 -27.158 1.00 85.62 85 SER A CA 1
ATOM 626 C C . SER A 1 85 ? 4.511 6.204 -26.378 1.00 85.62 85 SER A C 1
ATOM 628 O O . SER A 1 85 ? 3.335 6.316 -26.708 1.00 85.62 85 SER A O 1
ATOM 630 N N . ARG A 1 86 ? 4.871 5.485 -25.307 1.00 81.69 86 ARG A N 1
ATOM 631 C CA . ARG A 1 86 ? 3.912 4.786 -24.438 1.00 81.69 86 ARG A CA 1
ATOM 632 C C . ARG A 1 86 ? 3.132 5.731 -23.509 1.00 81.69 86 ARG A C 1
ATOM 634 O O . ARG A 1 86 ? 2.027 5.405 -23.079 1.00 81.69 86 ARG A O 1
ATOM 641 N N . PHE A 1 87 ? 3.705 6.886 -23.183 1.00 80.94 87 PHE A N 1
ATOM 642 C CA . PHE A 1 87 ? 3.180 7.821 -22.180 1.00 80.94 87 PHE A CA 1
ATOM 643 C C . PHE A 1 87 ? 2.891 9.225 -22.735 1.00 80.94 87 PHE A C 1
ATOM 645 O O . PHE A 1 87 ? 2.610 10.134 -21.955 1.00 80.94 87 PHE A O 1
ATOM 652 N N . GLN A 1 88 ? 2.959 9.401 -24.058 1.00 79.62 88 GLN A N 1
ATOM 653 C CA . GLN A 1 88 ? 2.739 10.683 -24.734 1.00 79.62 88 GLN A CA 1
ATOM 654 C C . GLN A 1 88 ? 1.285 11.156 -24.654 1.00 79.62 88 GLN A C 1
ATOM 656 O O . GLN A 1 88 ? 1.036 12.359 -24.628 1.00 79.62 88 GLN A O 1
ATOM 661 N N . ASP A 1 89 ? 0.331 10.222 -24.604 1.00 73.81 89 ASP A N 1
ATOM 662 C CA . ASP A 1 89 ? -1.082 10.571 -24.564 1.00 73.81 89 ASP A CA 1
ATOM 663 C C . ASP A 1 89 ? -1.462 11.080 -23.164 1.00 73.81 89 ASP A C 1
ATOM 665 O O . ASP A 1 89 ? -1.118 10.445 -22.155 1.00 73.81 89 ASP A O 1
ATOM 669 N N . PRO A 1 90 ? -2.190 12.206 -23.069 1.00 64.94 90 PRO A N 1
ATOM 670 C CA . PRO A 1 90 ? -2.625 12.739 -21.790 1.00 64.94 90 PRO A CA 1
ATOM 671 C C . PRO A 1 90 ? -3.572 11.779 -21.057 1.00 64.94 90 PRO A C 1
ATOM 673 O O . PRO A 1 90 ? -4.315 10.995 -21.650 1.00 64.94 90 PRO A O 1
ATOM 676 N N . SER A 1 91 ? -3.562 11.896 -19.728 1.00 63.41 91 SER A N 1
ATOM 677 C CA . SER A 1 91 ? -4.401 11.184 -18.746 1.00 63.41 91 SER A CA 1
ATOM 678 C C . SER A 1 91 ? -5.885 11.613 -18.807 1.00 63.41 91 SER A C 1
ATOM 680 O O . SER A 1 91 ? -6.523 11.903 -17.800 1.00 63.41 91 SER A O 1
ATOM 682 N N . THR A 1 92 ? -6.423 11.746 -20.018 1.00 66.31 92 THR A N 1
ATOM 683 C CA . THR A 1 92 ? -7.798 12.173 -20.324 1.00 66.31 92 THR A CA 1
ATOM 684 C C . THR A 1 92 ? -8.483 11.230 -21.314 1.00 66.31 92 THR A C 1
ATOM 686 O O . THR A 1 92 ? -9.603 11.490 -21.754 1.00 66.31 92 THR A O 1
ATOM 689 N N . LEU A 1 93 ? -7.826 10.121 -21.672 1.00 62.00 93 LEU A N 1
ATOM 690 C CA . LEU A 1 93 ? -8.414 9.101 -22.531 1.00 62.00 93 LEU A CA 1
ATOM 691 C C . LEU A 1 93 ? -9.639 8.460 -21.851 1.00 62.00 93 LEU A C 1
ATOM 693 O O . LEU A 1 93 ? -9.600 8.193 -20.646 1.00 62.00 93 LEU A O 1
ATOM 697 N N . PRO A 1 94 ? -10.710 8.148 -22.607 1.00 65.88 94 PRO A N 1
ATOM 698 C CA . PRO A 1 94 ? -11.829 7.373 -22.086 1.00 65.88 94 PRO A CA 1
ATOM 699 C C . PRO A 1 94 ? -11.359 6.031 -21.495 1.00 65.88 94 PRO A C 1
ATOM 701 O O . PRO A 1 94 ? -10.431 5.422 -22.050 1.00 65.88 94 PRO A O 1
ATOM 704 N N . PRO A 1 95 ? -12.005 5.528 -20.423 1.00 62.28 95 PRO A N 1
ATOM 705 C CA . PRO A 1 95 ? -11.683 4.224 -19.853 1.00 62.28 95 PRO A CA 1
ATOM 706 C C . PRO A 1 95 ? -11.612 3.126 -20.926 1.00 62.28 95 PRO A C 1
ATOM 708 O O . PRO A 1 95 ? -12.451 3.058 -21.823 1.00 62.28 95 PRO A O 1
ATOM 711 N N . GLY A 1 96 ? -10.590 2.271 -20.843 1.00 61.94 96 GLY A N 1
ATOM 712 C CA . GLY A 1 96 ? -10.419 1.116 -21.735 1.00 61.94 96 GLY A CA 1
ATOM 713 C C . GLY A 1 96 ? -9.748 1.391 -23.087 1.00 61.94 96 GLY A C 1
ATOM 714 O O . GLY A 1 96 ? -9.575 0.453 -23.860 1.00 61.94 96 GLY A O 1
ATOM 715 N N . LYS A 1 97 ? -9.330 2.630 -23.390 1.00 59.28 97 LYS A N 1
ATOM 716 C CA . LYS A 1 97 ? -8.741 2.985 -24.700 1.00 59.28 97 LYS A CA 1
ATOM 717 C C . LYS A 1 97 ? -7.206 2.988 -24.788 1.00 59.28 97 LYS A C 1
ATOM 719 O O . LYS A 1 97 ? -6.658 3.600 -25.697 1.00 59.28 97 LYS A O 1
ATOM 724 N N . GLY A 1 98 ? -6.486 2.281 -23.917 1.00 57.94 98 GLY A N 1
ATOM 725 C CA . GLY A 1 98 ? -5.030 2.165 -24.066 1.00 57.94 98 GLY A CA 1
ATOM 726 C C . GLY A 1 98 ? -4.410 0.981 -23.338 1.00 57.94 98 GLY A C 1
ATOM 727 O O . GLY A 1 98 ? -4.815 0.631 -22.232 1.00 57.94 98 GLY A O 1
ATOM 728 N N . ALA A 1 99 ? -3.402 0.376 -23.966 1.00 67.81 99 ALA A N 1
ATOM 729 C CA . ALA A 1 99 ? -2.560 -0.635 -23.344 1.00 67.81 99 ALA A CA 1
ATOM 730 C C . ALA A 1 99 ? -1.378 0.052 -22.644 1.00 67.81 99 ALA A C 1
ATOM 732 O O . ALA A 1 99 ? -0.635 0.800 -23.274 1.00 67.81 99 ALA A O 1
ATOM 733 N N . MET A 1 100 ? -1.175 -0.231 -21.353 1.00 73.94 100 MET A N 1
ATOM 734 C CA . MET A 1 100 ? 0.064 0.103 -20.633 1.00 73.94 100 MET A CA 1
ATOM 735 C C . MET A 1 100 ? 0.440 1.610 -20.609 1.00 73.94 100 MET A C 1
ATOM 737 O O . MET A 1 100 ? 1.620 1.953 -20.698 1.00 73.94 100 MET A O 1
ATOM 741 N N . ASN A 1 101 ? -0.555 2.496 -20.481 1.00 78.19 101 ASN A N 1
ATOM 742 C CA . ASN A 1 101 ? -0.429 3.964 -20.444 1.00 78.19 101 ASN A CA 1
ATOM 743 C C . ASN A 1 101 ? -0.603 4.541 -19.015 1.00 78.19 101 ASN A C 1
ATOM 745 O O . ASN A 1 101 ? -0.674 3.796 -18.036 1.00 78.19 101 ASN A O 1
ATOM 749 N N . TRP A 1 102 ? -0.708 5.869 -18.868 1.00 79.50 102 TRP A N 1
ATOM 750 C CA . TRP A 1 102 ? -0.921 6.511 -17.559 1.00 79.50 102 TRP A CA 1
ATOM 751 C C . TRP A 1 102 ? -2.154 5.991 -16.809 1.00 79.50 102 TRP A C 1
ATOM 753 O O . TRP A 1 102 ? -2.063 5.722 -15.609 1.00 79.50 102 TRP A O 1
ATOM 763 N N . GLU A 1 103 ? -3.271 5.780 -17.507 1.00 80.00 103 GLU A N 1
ATOM 764 C CA . GLU A 1 103 ? -4.505 5.275 -16.897 1.00 80.00 103 GLU A CA 1
ATOM 765 C C . GLU A 1 103 ? -4.372 3.832 -16.420 1.00 80.00 103 GLU A C 1
ATOM 767 O O . GLU A 1 103 ? -4.772 3.524 -15.300 1.00 80.00 103 GLU A O 1
ATOM 772 N N . ASN A 1 104 ? -3.716 2.963 -17.196 1.00 80.44 104 ASN A N 1
ATOM 773 C CA . ASN A 1 104 ? -3.408 1.602 -16.752 1.00 80.44 104 ASN A CA 1
ATOM 774 C C . ASN A 1 104 ? -2.632 1.609 -15.425 1.00 80.44 104 ASN A C 1
ATOM 776 O O . ASN A 1 104 ? -2.924 0.823 -14.531 1.00 80.44 104 ASN A O 1
ATOM 780 N N . HIS A 1 105 ? -1.678 2.528 -15.257 1.00 80.62 105 HIS A N 1
ATOM 781 C CA . HIS A 1 105 ? -0.905 2.623 -14.017 1.00 80.62 105 HIS A CA 1
ATOM 782 C C . HIS A 1 105 ? -1.721 3.191 -12.849 1.00 80.62 105 HIS A C 1
ATOM 784 O O . HIS A 1 105 ? -1.524 2.780 -11.706 1.00 80.62 105 HIS A O 1
ATOM 790 N N . ARG A 1 106 ? -2.622 4.149 -13.098 1.00 81.44 106 ARG A N 1
ATOM 791 C CA . ARG A 1 106 ? -3.557 4.645 -12.074 1.00 81.44 106 ARG A CA 1
ATOM 792 C C . ARG A 1 106 ? -4.498 3.532 -11.622 1.00 81.44 106 ARG A C 1
ATOM 794 O O . ARG A 1 106 ? -4.636 3.321 -10.422 1.00 81.44 106 ARG A O 1
ATOM 801 N N . TRP A 1 107 ? -5.051 2.787 -12.575 1.00 83.44 107 TRP A N 1
ATOM 802 C CA . TRP A 1 107 ? -5.907 1.633 -12.326 1.00 83.44 107 TRP A CA 1
ATOM 803 C C . TRP A 1 107 ? -5.191 0.542 -11.534 1.00 83.44 107 TRP A C 1
ATOM 805 O O . TRP A 1 107 ? -5.716 0.066 -10.533 1.00 83.44 107 TRP A O 1
ATOM 815 N N . LEU A 1 108 ? -3.967 0.187 -11.933 1.00 82.88 108 LEU A N 1
ATOM 816 C CA . LEU A 1 108 ? -3.178 -0.825 -11.241 1.00 82.88 108 LEU A CA 1
ATOM 817 C C . LEU A 1 108 ? -2.883 -0.420 -9.793 1.00 82.88 108 LEU A C 1
ATOM 819 O O . LEU A 1 108 ? -3.047 -1.239 -8.898 1.00 82.88 108 LEU A O 1
ATOM 823 N N . ARG A 1 109 ? -2.514 0.848 -9.548 1.00 81.94 109 ARG A N 1
ATOM 824 C CA . ARG A 1 109 ? -2.322 1.364 -8.182 1.00 81.94 109 ARG A CA 1
ATOM 825 C C . ARG A 1 109 ? -3.605 1.289 -7.369 1.00 81.94 109 ARG A C 1
ATOM 827 O O . ARG A 1 109 ? -3.563 0.789 -6.257 1.00 81.94 109 ARG A O 1
ATOM 834 N N . TYR A 1 110 ? -4.729 1.723 -7.936 1.00 86.12 110 TYR A N 1
ATOM 835 C CA . TYR A 1 110 ? -6.026 1.622 -7.273 1.00 86.12 110 TYR A CA 1
ATOM 836 C C . TYR A 1 110 ? -6.362 0.171 -6.902 1.00 86.12 110 TYR A C 1
ATOM 838 O O . TYR A 1 110 ? -6.629 -0.104 -5.737 1.00 86.12 110 TYR A O 1
ATOM 846 N N . ARG A 1 111 ? -6.279 -0.767 -7.856 1.00 88.50 111 ARG A N 1
ATOM 847 C CA . ARG A 1 111 ? -6.542 -2.196 -7.614 1.00 88.50 111 ARG A CA 1
ATOM 848 C C . ARG A 1 111 ? -5.644 -2.758 -6.525 1.00 88.50 111 ARG A C 1
ATOM 850 O O . ARG A 1 111 ? -6.142 -3.390 -5.604 1.00 88.50 111 ARG A O 1
ATOM 857 N N . SER A 1 112 ? -4.346 -2.487 -6.608 1.00 84.81 112 SER A N 1
ATOM 858 C CA . SER A 1 112 ? -3.396 -2.947 -5.603 1.00 84.81 112 SER A CA 1
ATOM 859 C C . SER A 1 112 ? -3.693 -2.365 -4.219 1.00 84.81 112 SER A C 1
ATOM 861 O O . SER A 1 112 ? -3.708 -3.103 -3.243 1.00 84.81 112 SER A O 1
ATOM 863 N N . THR A 1 113 ? -3.972 -1.063 -4.120 1.00 86.38 113 THR A N 1
ATOM 864 C CA . THR A 1 113 ? -4.300 -0.415 -2.842 1.00 86.38 113 THR A CA 1
ATOM 865 C C . THR A 1 113 ? -5.595 -0.956 -2.248 1.00 86.38 113 THR A C 1
ATOM 867 O O . THR A 1 113 ? -5.626 -1.241 -1.059 1.00 86.38 113 THR A O 1
ATOM 870 N N . MET A 1 114 ? -6.644 -1.131 -3.053 1.00 90.06 114 MET A N 1
ATOM 871 C CA . MET A 1 114 ? -7.920 -1.664 -2.570 1.00 90.06 114 MET A CA 1
ATOM 872 C C . MET A 1 114 ? -7.809 -3.119 -2.118 1.00 90.06 114 MET A C 1
ATOM 874 O O . MET A 1 114 ? -8.394 -3.477 -1.102 1.00 90.06 114 MET A O 1
ATOM 878 N N . GLY A 1 115 ? -7.034 -3.934 -2.838 1.00 88.88 115 GLY A N 1
ATOM 879 C CA . GLY A 1 115 ? -6.729 -5.305 -2.438 1.00 88.88 115 GLY A CA 1
ATOM 880 C C . GLY A 1 115 ? -6.010 -5.373 -1.093 1.00 88.88 115 GLY A C 1
ATOM 881 O O . GLY A 1 115 ? -6.465 -6.059 -0.185 1.00 88.88 115 GLY A O 1
ATOM 882 N N . ALA A 1 116 ? -4.939 -4.591 -0.941 1.00 87.94 116 ALA A N 1
ATOM 883 C CA . ALA A 1 116 ? -4.176 -4.537 0.304 1.00 87.94 116 ALA A CA 1
ATOM 884 C C . ALA A 1 116 ? -5.000 -3.966 1.474 1.00 87.94 116 ALA A C 1
ATOM 886 O O . ALA A 1 116 ? -4.861 -4.408 2.609 1.00 87.94 116 ALA A O 1
ATOM 887 N N . LEU A 1 117 ? -5.874 -2.988 1.206 1.00 91.50 117 LEU A N 1
ATOM 888 C CA . LEU A 1 117 ? -6.776 -2.431 2.215 1.00 91.50 117 LEU A CA 1
ATOM 889 C C . LEU A 1 117 ? -7.806 -3.455 2.687 1.00 91.50 117 LEU A C 1
ATOM 891 O O . LEU A 1 117 ? -8.059 -3.527 3.884 1.00 91.50 117 LEU A O 1
ATOM 895 N N . LYS A 1 118 ? -8.367 -4.254 1.773 1.00 91.75 118 LYS A N 1
ATOM 896 C CA . LYS A 1 118 ? -9.269 -5.354 2.129 1.00 91.75 118 LYS A CA 1
ATOM 897 C C . LYS A 1 118 ? -8.578 -6.357 3.053 1.00 91.75 118 LYS A C 1
ATOM 899 O O . LYS A 1 118 ? -9.131 -6.675 4.097 1.00 91.75 118 LYS A O 1
ATOM 904 N N . GLU A 1 119 ? -7.376 -6.803 2.695 1.00 89.94 119 GLU A N 1
ATOM 905 C CA . GLU A 1 119 ? -6.597 -7.753 3.501 1.00 89.94 119 GLU A CA 1
ATOM 906 C C . GLU A 1 119 ? -6.294 -7.191 4.899 1.00 89.94 119 GLU A C 1
ATOM 908 O O . GLU A 1 119 ? -6.599 -7.831 5.900 1.00 89.94 119 GLU A O 1
ATOM 913 N N . TYR A 1 120 ? -5.822 -5.943 4.981 1.00 91.69 120 TYR A N 1
ATOM 914 C CA . TYR A 1 120 ? -5.548 -5.280 6.259 1.00 91.69 120 TYR A CA 1
ATOM 915 C C . TYR A 1 120 ? -6.797 -5.133 7.142 1.00 91.69 120 TYR A C 1
ATOM 917 O O . TYR A 1 120 ? -6.742 -5.344 8.352 1.00 91.69 120 TYR A O 1
ATOM 925 N N . LEU A 1 121 ? -7.933 -4.755 6.551 1.00 94.25 121 LEU A N 1
ATOM 926 C CA . LEU A 1 121 ? -9.194 -4.626 7.279 1.00 94.25 121 LEU A CA 1
ATOM 927 C C . LEU A 1 121 ? -9.697 -5.982 7.789 1.00 94.25 121 LEU A C 1
ATOM 929 O O . LEU A 1 121 ? -10.188 -6.047 8.914 1.00 94.25 121 LEU A O 1
ATOM 933 N N . ALA A 1 122 ? -9.546 -7.049 7.002 1.00 92.12 122 ALA A N 1
ATOM 934 C CA . ALA A 1 122 ? -9.904 -8.404 7.414 1.00 92.12 122 ALA A CA 1
ATOM 935 C C . ALA A 1 122 ? -9.033 -8.895 8.584 1.00 92.12 122 ALA A C 1
ATOM 937 O O . ALA A 1 122 ? -9.559 -9.433 9.555 1.00 92.12 122 ALA A O 1
ATOM 938 N N . GLU A 1 123 ? -7.718 -8.653 8.545 1.00 91.56 123 GLU A N 1
ATOM 939 C CA . GLU A 1 123 ? -6.823 -8.956 9.672 1.00 91.56 123 GLU A CA 1
ATOM 940 C C . GLU A 1 123 ? -7.199 -8.161 10.932 1.00 91.56 123 GLU A C 1
ATOM 942 O O . GLU A 1 123 ? -7.241 -8.712 12.034 1.00 91.56 123 GLU A O 1
ATOM 947 N N . PHE A 1 124 ? -7.508 -6.871 10.772 1.00 92.25 124 PHE A N 1
ATOM 948 C CA . PHE A 1 124 ? -7.928 -6.001 11.870 1.00 92.25 124 PHE A CA 1
ATOM 949 C C . PHE A 1 124 ? -9.240 -6.466 12.518 1.00 92.25 124 PHE A C 1
ATOM 951 O O . PHE A 1 124 ? -9.330 -6.533 13.744 1.00 92.25 124 PHE A O 1
ATOM 958 N N . GLU A 1 125 ? -10.252 -6.798 11.711 1.00 94.25 125 GLU A N 1
ATOM 959 C CA . GLU A 1 125 ? -11.532 -7.324 12.196 1.00 94.25 125 GLU A CA 1
ATOM 960 C C . GLU A 1 125 ? -11.338 -8.662 12.908 1.00 94.25 125 GLU A C 1
ATOM 962 O O . GLU A 1 125 ? -11.779 -8.805 14.050 1.00 94.25 125 GLU A O 1
ATOM 967 N N . GLY A 1 126 ? -10.570 -9.575 12.307 1.00 91.38 126 GLY A N 1
ATOM 968 C CA . GLY A 1 126 ? -10.268 -10.876 12.891 1.00 91.38 126 GLY A CA 1
ATOM 969 C C . GLY A 1 126 ? -9.593 -10.765 14.259 1.00 91.38 126 GLY A C 1
ATOM 970 O O . GLY A 1 126 ? -9.989 -11.472 15.188 1.00 91.38 126 GLY A O 1
ATOM 971 N N . ALA A 1 127 ? -8.637 -9.843 14.414 1.00 90.00 127 ALA A N 1
ATOM 972 C CA . ALA A 1 127 ? -7.952 -9.587 15.683 1.00 90.00 127 ALA A CA 1
ATOM 973 C C . ALA A 1 127 ? -8.877 -8.997 16.763 1.00 90.00 127 ALA A C 1
ATOM 975 O O . ALA A 1 127 ? -8.712 -9.282 17.949 1.00 90.00 127 ALA A O 1
ATOM 976 N N . ILE A 1 128 ? -9.859 -8.175 16.380 1.00 90.50 128 ILE A N 1
ATOM 977 C CA . ILE A 1 128 ? -10.850 -7.629 17.319 1.00 90.50 128 ILE A CA 1
ATOM 978 C C . ILE A 1 128 ? -11.878 -8.688 17.722 1.00 90.50 128 ILE A C 1
ATOM 980 O O . ILE A 1 128 ? -12.238 -8.768 18.899 1.00 90.50 128 ILE A O 1
ATOM 984 N N . ALA A 1 129 ? -12.365 -9.473 16.761 1.00 90.06 129 ALA A N 1
ATOM 985 C CA . ALA A 1 129 ? -13.419 -10.459 16.970 1.00 90.06 129 ALA A CA 1
ATOM 986 C C . ALA A 1 129 ? -12.934 -11.697 17.741 1.00 90.06 129 ALA A C 1
ATOM 988 O O . ALA A 1 129 ? -13.721 -12.322 18.452 1.00 90.06 129 ALA A O 1
ATOM 989 N N . ASN A 1 130 ? -11.645 -12.034 17.632 1.00 89.00 130 ASN A N 1
ATOM 990 C CA . ASN A 1 130 ? -11.069 -13.256 18.191 1.00 89.00 130 ASN A CA 1
ATOM 991 C C . ASN A 1 130 ? -9.889 -12.950 19.133 1.00 89.00 130 ASN A C 1
ATOM 993 O O . ASN A 1 130 ? -8.743 -13.238 18.788 1.00 89.00 130 ASN A O 1
ATOM 997 N N . PRO A 1 131 ? -10.131 -12.371 20.325 1.00 87.00 131 PRO A N 1
ATOM 998 C CA . PRO A 1 131 ? -9.069 -12.163 21.305 1.00 87.00 131 PRO A CA 1
ATOM 999 C C . PRO A 1 131 ? -8.496 -13.508 21.781 1.00 87.00 131 PRO A C 1
ATOM 1001 O O . PRO A 1 131 ? -9.244 -14.423 22.135 1.00 87.00 131 PRO A O 1
ATOM 1004 N N . GLU A 1 132 ? -7.169 -13.628 21.822 1.00 86.75 132 GLU A N 1
ATOM 1005 C CA . GLU A 1 132 ? -6.488 -14.822 22.328 1.00 86.75 132 GLU A CA 1
ATOM 1006 C C . GLU A 1 132 ? -6.384 -14.774 23.855 1.00 86.75 132 GLU A C 1
ATOM 1008 O O . GLU A 1 132 ? -5.980 -13.774 24.430 1.00 86.75 132 GLU A O 1
ATOM 1013 N N . SER A 1 133 ? -6.726 -15.856 24.556 1.00 80.75 133 SER A N 1
ATOM 1014 C CA . SER A 1 133 ? -6.500 -15.923 26.007 1.00 80.75 133 SER A CA 1
ATOM 1015 C C . SER A 1 133 ? -4.994 -16.004 26.298 1.00 80.75 133 SER A C 1
ATOM 1017 O O . SER A 1 133 ? -4.336 -16.870 25.717 1.00 80.75 133 SER A O 1
ATOM 1019 N N . PRO A 1 134 ? -4.440 -15.229 27.253 1.00 87.81 134 PRO A N 1
ATOM 1020 C CA . PRO A 1 134 ? -5.112 -14.463 28.314 1.00 87.81 134 PRO A CA 1
ATOM 1021 C C . PRO A 1 134 ? -5.287 -12.953 28.034 1.00 87.81 134 PRO A C 1
ATOM 1023 O O . PRO A 1 134 ? -5.409 -12.174 28.982 1.00 87.81 134 PRO A O 1
ATOM 1026 N N . ASP A 1 135 ? -5.271 -12.520 26.777 1.00 85.81 135 ASP A N 1
ATOM 1027 C CA . ASP A 1 135 ? -5.281 -11.104 26.414 1.00 85.81 135 ASP A CA 1
ATOM 1028 C C . ASP A 1 135 ? -6.607 -10.411 26.741 1.00 85.81 135 ASP A C 1
ATOM 1030 O O . ASP A 1 135 ? -7.705 -10.971 26.667 1.00 85.81 135 ASP A O 1
ATOM 1034 N N . VAL A 1 136 ? -6.501 -9.128 27.088 1.00 86.62 136 VAL A N 1
ATOM 1035 C CA . VAL A 1 136 ? -7.664 -8.263 27.292 1.00 86.62 136 VAL A CA 1
ATOM 1036 C C . VAL A 1 136 ? -8.174 -7.800 25.922 1.00 86.62 136 VAL A C 1
ATOM 1038 O O . VAL A 1 136 ? -7.403 -7.195 25.175 1.00 86.62 136 VAL A O 1
ATOM 1041 N N . PRO A 1 137 ? -9.466 -7.989 25.591 1.00 89.25 137 PRO A N 1
ATOM 1042 C CA . PRO A 1 137 ? -10.011 -7.551 24.309 1.00 89.25 137 PRO A CA 1
ATOM 1043 C C . PRO A 1 137 ? -9.836 -6.045 24.076 1.00 89.25 137 PRO A C 1
ATOM 1045 O O . PRO A 1 137 ? -10.043 -5.233 24.984 1.00 89.25 137 PRO A O 1
ATOM 1048 N N . TYR A 1 138 ? -9.551 -5.643 22.835 1.00 89.31 138 TYR A N 1
ATOM 1049 C CA . TYR A 1 138 ? -9.310 -4.237 22.487 1.00 89.31 138 TYR A CA 1
ATOM 1050 C C . TYR A 1 138 ? -10.466 -3.302 22.866 1.00 89.31 138 TYR A C 1
ATOM 1052 O O . TYR A 1 138 ? -10.226 -2.187 23.329 1.00 89.31 138 TYR A O 1
ATOM 1060 N N . GLY A 1 139 ? -11.720 -3.753 22.755 1.00 89.44 139 GLY A N 1
ATOM 1061 C CA . GLY A 1 139 ? -12.884 -2.967 23.181 1.00 89.44 139 GLY A CA 1
ATOM 1062 C C . GLY A 1 139 ? -12.864 -2.619 24.676 1.00 89.44 139 GLY A C 1
ATOM 1063 O O . GLY A 1 139 ? -13.242 -1.508 25.055 1.00 89.44 139 GLY A O 1
ATOM 1064 N N . ALA A 1 140 ? -12.367 -3.528 25.521 1.00 89.31 140 ALA A N 1
ATOM 1065 C CA . ALA A 1 140 ? -12.171 -3.266 26.943 1.00 89.31 140 ALA A CA 1
ATOM 1066 C C . ALA A 1 140 ? -10.999 -2.299 27.168 1.00 89.31 140 ALA A C 1
ATOM 1068 O O . ALA A 1 140 ? -11.151 -1.344 27.923 1.00 89.31 140 ALA A O 1
ATOM 1069 N N . LEU A 1 141 ? -9.880 -2.460 26.451 1.00 89.44 141 LEU A N 1
ATOM 1070 C CA . LEU A 1 141 ? -8.728 -1.546 26.533 1.00 89.44 141 LEU A CA 1
ATOM 1071 C C . LEU A 1 141 ? -9.079 -0.101 26.122 1.00 89.44 141 LEU A C 1
ATOM 1073 O O . LEU A 1 141 ? -8.671 0.857 26.783 1.00 89.44 141 LEU A O 1
ATOM 1077 N N . ILE A 1 142 ? -9.887 0.076 25.071 1.00 91.19 142 ILE A N 1
ATOM 1078 C CA . ILE A 1 142 ? -10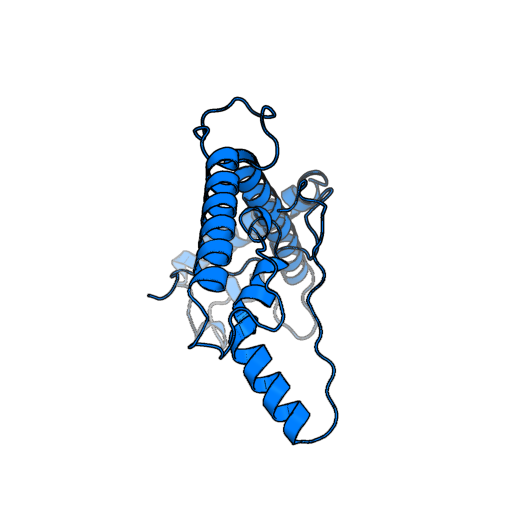.354 1.394 24.605 1.00 91.19 142 ILE A CA 1
ATOM 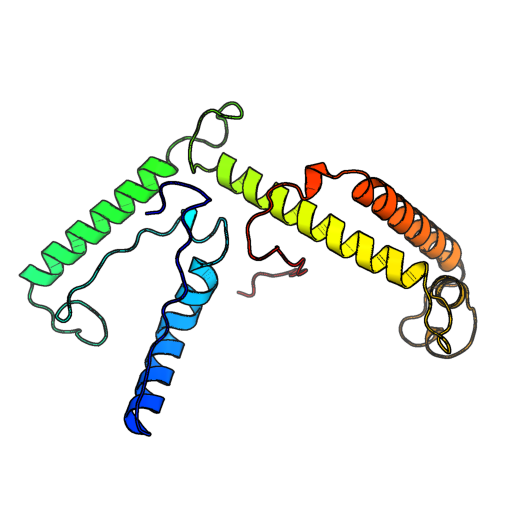1079 C C . ILE A 1 142 ? -11.247 2.068 25.655 1.00 91.19 142 ILE A C 1
ATOM 1081 O O . ILE A 1 142 ? -11.195 3.290 25.821 1.00 91.19 142 ILE A O 1
ATOM 1085 N N . ARG A 1 143 ? -12.058 1.297 26.387 1.00 89.12 143 ARG A N 1
ATOM 1086 C CA . ARG A 1 143 ? -13.006 1.823 27.385 1.00 89.12 143 ARG A CA 1
ATOM 1087 C C . ARG A 1 143 ? -12.438 1.887 28.807 1.00 89.12 143 ARG A C 1
ATOM 1089 O O . ARG A 1 143 ? -13.004 2.607 29.624 1.00 89.12 143 ARG A O 1
ATOM 1096 N N . ALA A 1 144 ? -11.341 1.190 29.093 1.00 87.44 144 ALA A N 1
ATOM 1097 C CA . ALA A 1 144 ? -10.726 1.122 30.417 1.00 87.44 144 ALA A CA 1
ATOM 1098 C C . ALA A 1 144 ? -10.259 2.499 30.911 1.00 87.44 144 ALA A C 1
ATOM 1100 O O . ALA A 1 144 ? -9.704 3.288 30.152 1.00 87.44 144 ALA A O 1
ATOM 1101 N N . THR A 1 145 ? -10.468 2.797 32.192 1.00 81.19 145 THR A N 1
ATOM 1102 C CA . THR A 1 145 ? -10.149 4.109 32.783 1.00 81.19 145 THR A CA 1
ATOM 1103 C C . THR A 1 145 ? -8.906 4.100 33.675 1.00 81.19 145 THR A C 1
ATOM 1105 O O . THR A 1 145 ? -8.427 5.169 34.048 1.00 81.19 145 THR A O 1
ATOM 1108 N N . ASP A 1 146 ? -8.362 2.924 33.979 1.00 79.56 146 ASP A N 1
ATOM 1109 C CA . ASP A 1 146 ? -7.251 2.684 34.900 1.00 79.56 146 ASP A CA 1
ATOM 1110 C C . ASP A 1 146 ? -6.348 1.512 34.442 1.00 79.56 146 ASP A C 1
ATOM 1112 O O . ASP A 1 146 ? -6.775 0.635 33.692 1.00 79.56 146 ASP A O 1
ATOM 1116 N N . GLY A 1 147 ? -5.073 1.514 34.867 1.00 70.44 147 GLY A N 1
ATOM 1117 C CA . GLY A 1 147 ? -4.101 0.430 34.635 1.00 70.44 147 GLY A CA 1
ATOM 1118 C C . GLY A 1 147 ? -3.130 0.609 33.449 1.00 70.44 147 GLY A C 1
ATOM 1119 O O . GLY A 1 147 ? -3.229 1.515 32.628 1.00 70.44 147 GLY A O 1
ATOM 1120 N N . THR A 1 148 ? -2.141 -0.277 33.327 1.00 58.03 148 THR A N 1
ATOM 1121 C CA . THR A 1 148 ? -1.244 -0.357 32.151 1.00 58.03 148 THR A CA 1
ATOM 1122 C C . THR A 1 148 ? -1.843 -1.364 31.156 1.00 58.03 148 THR A C 1
ATOM 1124 O O . THR A 1 148 ? -2.231 -2.438 31.609 1.00 58.03 148 THR A O 1
ATOM 1127 N N . PRO A 1 149 ? -1.952 -1.077 29.837 1.00 61.34 149 PRO A N 1
ATOM 1128 C CA . PRO A 1 149 ? -1.241 -0.052 29.064 1.00 61.34 149 PRO A CA 1
ATOM 1129 C C . PRO A 1 149 ? -1.971 1.285 28.878 1.00 61.34 149 PRO A C 1
ATOM 1131 O O . PRO A 1 149 ? -1.428 2.143 28.188 1.00 61.34 149 PRO A O 1
ATOM 1134 N N . VAL A 1 150 ? -3.142 1.529 29.487 1.00 67.00 150 VAL A N 1
ATOM 1135 C CA . VAL A 1 150 ? -3.905 2.770 29.218 1.00 67.00 150 VAL A CA 1
ATOM 1136 C C . VAL A 1 150 ? -3.185 4.065 29.631 1.00 67.00 150 VAL A C 1
ATOM 1138 O O . VAL A 1 150 ? -3.629 5.149 29.258 1.00 67.00 150 VAL A O 1
ATOM 1141 N N . HIS A 1 151 ? -2.069 3.970 30.362 1.00 73.62 151 HIS A N 1
ATOM 1142 C CA . HIS A 1 151 ? -1.195 5.093 30.716 1.00 73.62 151 HIS A CA 1
ATOM 1143 C C . HIS A 1 151 ? -0.133 5.439 29.657 1.00 73.62 151 HIS A C 1
ATOM 1145 O O . HIS A 1 151 ? 0.296 6.591 29.584 1.00 73.62 151 HIS A O 1
ATOM 1151 N N . SER A 1 152 ? 0.297 4.482 28.831 1.00 76.56 152 SER A N 1
ATOM 1152 C CA . SER A 1 152 ? 1.216 4.733 27.718 1.00 76.56 152 SER A CA 1
ATOM 1153 C C . SER A 1 152 ? 0.368 5.108 26.506 1.00 76.56 152 SER A C 1
ATOM 1155 O O . SER A 1 152 ? -0.266 4.243 25.919 1.00 76.56 152 SER A O 1
ATOM 1157 N N . TYR A 1 153 ? 0.328 6.396 26.156 1.00 86.00 153 TYR A N 1
ATOM 1158 C CA . TYR A 1 153 ? -0.570 6.964 25.130 1.00 86.00 153 TYR A CA 1
ATOM 1159 C C . TYR A 1 153 ? -2.055 6.975 25.548 1.00 86.00 153 TYR A C 1
ATOM 1161 O O . TYR A 1 153 ? -2.896 6.334 24.914 1.00 86.00 153 TYR A O 1
ATOM 1169 N N . PRO A 1 154 ? -2.407 7.709 26.622 1.00 86.06 154 PRO A N 1
ATOM 1170 C CA . PRO A 1 154 ? -3.765 7.705 27.141 1.00 86.06 154 PRO A CA 1
ATOM 1171 C C . PRO A 1 154 ? -4.743 8.375 26.173 1.00 86.06 154 PRO A C 1
ATOM 1173 O O . PRO A 1 154 ? -4.511 9.478 25.677 1.00 86.06 154 PRO A O 1
ATOM 1176 N N . ILE A 1 155 ? -5.900 7.742 25.988 1.00 88.44 155 ILE A N 1
ATOM 1177 C CA . ILE A 1 155 ? -7.066 8.376 25.374 1.00 88.44 155 ILE A CA 1
ATOM 1178 C C . ILE A 1 155 ? -7.794 9.159 26.468 1.00 88.44 155 ILE A C 1
ATOM 1180 O O . ILE A 1 155 ? -8.134 8.605 27.521 1.00 88.44 155 ILE A O 1
ATOM 1184 N N . ALA A 1 156 ? -8.055 10.444 26.218 1.00 89.44 156 ALA A N 1
ATOM 1185 C CA . ALA A 1 156 ? -8.848 11.273 27.121 1.00 89.44 156 ALA A CA 1
ATOM 1186 C C . ALA A 1 156 ? -10.205 10.609 27.400 1.00 89.44 156 ALA A C 1
ATOM 1188 O O . ALA A 1 156 ? -10.859 10.125 26.476 1.00 89.44 156 ALA A O 1
ATOM 1189 N N . ALA A 1 157 ? -10.656 10.612 28.658 1.00 88.50 157 ALA A N 1
ATOM 1190 C CA . ALA A 1 157 ? -11.891 9.929 29.055 1.00 88.50 157 ALA A CA 1
ATOM 1191 C C . ALA A 1 157 ? -13.109 10.359 28.212 1.00 88.50 157 ALA A C 1
ATOM 1193 O O . ALA A 1 157 ? -13.907 9.518 27.807 1.00 88.50 157 ALA A O 1
ATOM 1194 N N . SER A 1 158 ? -13.195 11.647 27.861 1.00 91.75 158 SER A N 1
ATOM 1195 C CA . SER A 1 158 ? -14.243 12.202 26.995 1.00 91.75 158 SER A CA 1
ATOM 1196 C C . SER A 1 158 ? -14.201 11.697 25.546 1.00 91.75 158 SER A C 1
ATOM 1198 O O . SER A 1 158 ? -15.226 11.709 24.873 1.00 91.75 158 SER A O 1
ATOM 1200 N N . ALA A 1 159 ? -13.046 11.237 25.058 1.00 92.94 159 ALA A N 1
ATOM 1201 C CA . ALA A 1 159 ? -12.857 10.778 23.682 1.00 92.94 159 ALA A CA 1
ATOM 1202 C C . ALA A 1 159 ? -13.040 9.261 23.513 1.00 92.94 159 ALA A C 1
ATOM 1204 O O . ALA A 1 159 ? -13.233 8.795 22.392 1.00 92.94 159 ALA A O 1
ATOM 1205 N N . ARG A 1 160 ? -13.022 8.472 24.597 1.00 91.75 160 ARG A N 1
ATOM 1206 C CA . ARG A 1 160 ? -13.078 6.996 24.525 1.00 91.75 160 ARG A CA 1
ATOM 1207 C C . ARG A 1 160 ? -14.334 6.466 23.842 1.00 91.75 160 ARG A C 1
ATOM 1209 O O . ARG A 1 160 ? -14.250 5.505 23.085 1.00 91.75 160 ARG A O 1
ATOM 1216 N N . GLY A 1 161 ? -15.482 7.111 24.060 1.00 94.00 161 GLY A N 1
ATOM 1217 C CA . GLY A 1 161 ? -16.726 6.764 23.366 1.00 94.00 161 GLY A CA 1
ATOM 1218 C C . GLY A 1 161 ? -16.629 6.962 21.850 1.00 94.00 161 GLY A C 1
ATOM 1219 O O . GLY A 1 161 ? -17.061 6.097 21.095 1.00 94.00 161 GLY A O 1
ATOM 1220 N N . VAL A 1 162 ? -15.998 8.057 21.415 1.00 96.25 162 VAL A N 1
ATOM 1221 C CA . VAL A 1 162 ? -15.774 8.361 19.992 1.00 96.25 162 VAL A CA 1
ATOM 1222 C C . VAL A 1 162 ? -14.783 7.379 19.373 1.00 96.25 162 VAL A C 1
ATOM 1224 O O . VAL A 1 162 ? -15.035 6.880 18.282 1.00 96.25 162 VAL A O 1
ATOM 1227 N N . VAL A 1 163 ? -13.692 7.052 20.073 1.00 95.19 163 VAL A N 1
ATOM 1228 C CA . VAL A 1 163 ? -12.712 6.063 19.594 1.00 95.19 163 VAL A CA 1
ATOM 1229 C C . VAL A 1 163 ? -13.354 4.687 19.458 1.00 95.19 163 VAL A C 1
ATOM 1231 O O . VAL A 1 163 ? -13.197 4.057 18.421 1.00 95.19 163 VAL A O 1
ATOM 1234 N N . ALA A 1 164 ? -14.121 4.241 20.456 1.00 94.62 164 ALA A N 1
ATOM 1235 C CA . ALA A 1 164 ? -14.820 2.965 20.371 1.00 94.62 164 ALA A CA 1
ATOM 1236 C C . ALA A 1 164 ? -15.801 2.930 19.189 1.00 94.62 164 ALA A C 1
ATOM 1238 O O . ALA A 1 164 ? -15.811 1.961 18.441 1.00 94.62 164 ALA A O 1
ATOM 1239 N N . HIS A 1 165 ? -16.558 4.010 18.970 1.00 96.00 165 HIS A N 1
ATOM 1240 C CA . HIS A 1 165 ? -17.452 4.104 17.819 1.00 96.00 165 HIS A CA 1
ATOM 1241 C C . HIS A 1 165 ? -16.699 4.065 16.479 1.00 96.00 165 HIS A C 1
ATOM 1243 O O . HIS A 1 165 ? -17.124 3.368 15.564 1.00 96.00 165 HIS A O 1
ATOM 1249 N N . ALA A 1 166 ? -15.564 4.759 16.359 1.00 96.94 166 ALA A N 1
ATOM 1250 C CA . ALA A 1 166 ? -14.736 4.717 15.153 1.00 96.94 166 ALA A CA 1
ATOM 1251 C C . ALA A 1 166 ? -14.148 3.315 14.899 1.00 96.94 166 ALA A C 1
ATOM 1253 O O . ALA A 1 166 ? -14.069 2.877 13.750 1.00 96.94 166 ALA A O 1
ATOM 1254 N N . THR A 1 167 ? -13.779 2.591 15.960 1.00 95.69 167 THR A N 1
ATOM 1255 C CA . THR A 1 167 ? -13.377 1.182 15.869 1.00 95.69 167 THR A CA 1
ATOM 1256 C C . THR A 1 167 ? -14.523 0.322 15.335 1.00 95.69 167 THR A C 1
ATOM 1258 O O . THR A 1 167 ? -14.302 -0.430 14.390 1.00 95.69 167 THR A O 1
ATOM 1261 N N . ASP A 1 168 ? -15.745 0.493 15.853 1.00 95.25 168 ASP A N 1
ATOM 1262 C CA . ASP A 1 168 ? -16.937 -0.235 15.387 1.00 95.25 168 ASP A CA 1
ATOM 1263 C C . ASP A 1 168 ? -17.262 0.075 13.908 1.00 95.25 168 ASP A C 1
ATOM 1265 O O . ASP A 1 168 ? -17.614 -0.811 13.133 1.00 95.25 168 ASP A O 1
ATOM 1269 N N . GLN A 1 169 ? -17.100 1.327 13.469 1.00 97.00 169 GLN A N 1
ATOM 1270 C CA . GLN A 1 169 ? -17.260 1.691 12.053 1.00 97.00 169 GLN A CA 1
ATOM 1271 C C . GLN A 1 169 ? -16.181 1.056 11.166 1.00 97.00 169 GLN A C 1
ATOM 1273 O O . GLN A 1 169 ? -16.444 0.708 10.016 1.00 97.00 169 GLN A O 1
ATOM 1278 N N . THR A 1 170 ? -14.965 0.895 11.691 1.00 96.44 170 THR A N 1
ATOM 1279 C CA . THR A 1 170 ? -13.853 0.276 10.958 1.00 96.44 170 THR A CA 1
ATOM 1280 C C . THR A 1 170 ? -14.073 -1.227 10.788 1.00 96.44 170 THR A C 1
ATOM 1282 O O . THR A 1 170 ? -13.838 -1.750 9.701 1.00 96.44 170 THR A O 1
ATOM 1285 N N . THR A 1 171 ? -14.577 -1.924 11.813 1.00 95.31 171 THR A N 1
ATOM 1286 C CA . THR A 1 171 ? -1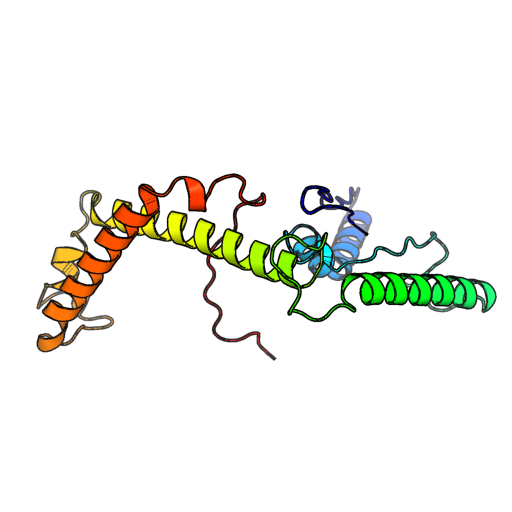4.940 -3.348 11.701 1.00 95.31 171 THR A CA 1
ATOM 1287 C C . THR A 1 171 ? -16.150 -3.553 10.791 1.00 95.31 171 THR A C 1
ATOM 1289 O O . THR A 1 171 ? -16.160 -4.488 9.993 1.00 95.31 171 THR A O 1
ATOM 1292 N N . GLN A 1 172 ? -17.132 -2.644 10.811 1.00 95.56 172 GLN A N 1
ATOM 1293 C CA . GLN A 1 172 ? -18.229 -2.670 9.841 1.00 95.56 172 GLN A CA 1
ATOM 1294 C C . GLN A 1 172 ? -17.712 -2.525 8.401 1.00 95.56 172 GLN A C 1
ATOM 1296 O O . GLN A 1 172 ? -18.089 -3.307 7.529 1.00 95.56 172 GLN A O 1
ATOM 1301 N N . LEU A 1 173 ? -16.816 -1.565 8.153 1.00 96.12 173 LEU A N 1
ATOM 1302 C CA . LEU A 1 173 ? -16.193 -1.385 6.841 1.00 96.12 173 LEU A CA 1
ATOM 1303 C C . LEU A 1 173 ? -15.413 -2.632 6.403 1.00 96.12 173 LEU A C 1
ATOM 1305 O O . LEU A 1 173 ? -15.449 -2.996 5.229 1.00 96.12 173 LEU A O 1
ATOM 1309 N N . ALA A 1 174 ? -14.727 -3.297 7.337 1.00 95.50 174 ALA A N 1
ATOM 1310 C CA . ALA A 1 174 ? -14.028 -4.548 7.066 1.00 95.50 174 ALA A CA 1
ATOM 1311 C C . ALA A 1 174 ? -14.985 -5.645 6.583 1.00 95.50 174 ALA A C 1
ATOM 1313 O O . ALA A 1 174 ? -14.726 -6.261 5.551 1.00 95.50 174 ALA A O 1
ATOM 1314 N N . ALA A 1 175 ? -16.125 -5.824 7.257 1.00 93.12 175 ALA A N 1
ATOM 1315 C CA . ALA A 1 175 ? -17.151 -6.782 6.850 1.00 93.12 175 ALA A CA 1
ATOM 1316 C C . ALA A 1 175 ? -17.757 -6.446 5.472 1.00 93.12 175 ALA A C 1
ATOM 1318 O O . ALA A 1 175 ? -17.985 -7.336 4.650 1.00 93.12 175 ALA A O 1
ATOM 1319 N N . GLU A 1 176 ? -17.979 -5.159 5.181 1.00 94.62 176 GLU A N 1
ATOM 1320 C CA . GLU A 1 176 ? -18.428 -4.707 3.859 1.00 94.62 176 GLU A CA 1
ATOM 1321 C C . GLU A 1 176 ? -17.395 -5.030 2.767 1.00 94.62 176 GLU A C 1
ATOM 1323 O O . GLU A 1 176 ? -17.760 -5.478 1.680 1.00 94.62 176 GLU A O 1
ATOM 1328 N N . PHE A 1 177 ? -16.103 -4.842 3.051 1.00 94.38 177 PHE A N 1
ATOM 1329 C CA . PHE A 1 177 ? -15.011 -5.146 2.123 1.00 94.38 177 PHE A CA 1
ATOM 1330 C C . PHE A 1 177 ? -14.830 -6.647 1.896 1.00 94.38 177 PHE A C 1
ATOM 1332 O O . PHE A 1 177 ? -14.576 -7.057 0.759 1.00 94.38 177 PHE A O 1
ATOM 1339 N N . ASP A 1 178 ? -14.973 -7.463 2.941 1.00 91.25 178 ASP A N 1
ATOM 1340 C CA . ASP A 1 178 ? -14.882 -8.922 2.845 1.00 91.25 178 ASP A CA 1
ATOM 1341 C C . ASP A 1 178 ? -15.916 -9.481 1.853 1.00 91.25 178 ASP A C 1
ATOM 1343 O O . ASP A 1 178 ? -15.574 -10.227 0.929 1.00 91.25 178 ASP A O 1
ATOM 1347 N N . GLY A 1 179 ? -17.154 -8.974 1.926 1.00 90.56 179 GLY A N 1
ATOM 1348 C CA . GLY A 1 179 ? -18.240 -9.316 1.002 1.00 90.56 179 GLY A CA 1
ATOM 1349 C C . GLY A 1 179 ? -18.009 -8.913 -0.464 1.00 90.56 179 GLY A C 1
ATOM 1350 O O . GLY A 1 179 ? -18.719 -9.385 -1.357 1.00 90.56 179 GLY A O 1
ATOM 1351 N N . LEU A 1 180 ? -17.011 -8.072 -0.759 1.00 90.94 180 LEU A N 1
ATOM 1352 C CA . LEU A 1 180 ? -16.685 -7.615 -2.110 1.00 90.94 180 LEU A CA 1
ATOM 1353 C C . LEU A 1 180 ? -15.551 -8.449 -2.725 1.00 90.94 180 LEU A C 1
ATOM 1355 O O . LEU A 1 180 ? -14.406 -8.006 -2.839 1.00 90.94 180 LEU A O 1
ATOM 1359 N N . ALA A 1 181 ? -15.883 -9.645 -3.218 1.00 82.94 181 ALA A N 1
ATOM 1360 C CA . ALA A 1 181 ? -14.946 -10.531 -3.932 1.00 82.94 181 ALA A CA 1
ATOM 1361 C C . ALA A 1 181 ? -14.296 -9.897 -5.185 1.00 82.94 181 ALA A C 1
ATOM 1363 O O . ALA A 1 181 ? -13.322 -10.400 -5.736 1.00 82.94 181 ALA A O 1
ATOM 1364 N N . THR A 1 182 ? -14.845 -8.792 -5.692 1.00 86.19 182 THR A N 1
ATOM 1365 C CA . THR A 1 182 ? -14.317 -8.105 -6.875 1.00 86.19 182 THR A CA 1
ATOM 1366 C C . THR A 1 182 ? -13.143 -7.181 -6.563 1.00 86.19 182 THR A C 1
ATOM 1368 O O . THR A 1 182 ? -12.436 -6.804 -7.503 1.00 86.19 182 THR A O 1
ATOM 1371 N N . LEU A 1 183 ? -12.913 -6.805 -5.298 1.00 84.62 183 LEU A N 1
ATOM 1372 C CA . LEU A 1 183 ? -11.807 -5.919 -4.908 1.00 84.62 183 LEU A CA 1
ATOM 1373 C C . LEU A 1 183 ? -10.446 -6.607 -5.038 1.00 84.62 183 LEU A C 1
ATOM 1375 O O . LEU A 1 183 ? -9.478 -5.975 -5.461 1.00 84.62 183 LEU A O 1
ATOM 1379 N N . ASP A 1 184 ? -10.401 -7.902 -4.751 1.00 81.06 184 ASP A N 1
ATOM 1380 C CA . ASP A 1 184 ? -9.209 -8.744 -4.719 1.00 81.06 184 ASP A CA 1
ATOM 1381 C C . ASP A 1 184 ? -9.131 -9.780 -5.855 1.00 81.06 184 ASP A C 1
ATOM 1383 O O . ASP A 1 184 ? -8.108 -10.453 -6.018 1.00 81.06 184 ASP A O 1
ATOM 1387 N N . ASP A 1 185 ? -10.146 -9.856 -6.723 1.00 81.56 185 ASP A N 1
ATOM 1388 C CA . ASP A 1 185 ? -10.062 -10.693 -7.922 1.00 81.56 185 ASP A CA 1
ATOM 1389 C C . ASP A 1 185 ? -8.875 -10.278 -8.821 1.00 81.56 185 ASP A C 1
ATOM 1391 O O . ASP A 1 185 ? -8.630 -9.097 -9.084 1.00 81.56 185 ASP A O 1
ATOM 1395 N N . ARG A 1 186 ? -8.123 -11.259 -9.329 1.00 80.19 186 ARG A N 1
ATOM 1396 C CA . ARG A 1 186 ? -7.000 -11.063 -10.273 1.00 80.19 186 ARG A CA 1
ATOM 1397 C C . ARG A 1 186 ? -5.986 -9.993 -9.843 1.00 80.19 186 ARG A C 1
ATOM 1399 O O . ARG A 1 186 ? -5.422 -9.305 -10.702 1.00 80.19 186 ARG A O 1
ATOM 1406 N N . LEU A 1 187 ? -5.739 -9.838 -8.540 1.00 80.38 187 LEU A N 1
ATOM 1407 C CA . LEU A 1 187 ? -4.711 -8.911 -8.078 1.00 80.38 187 LEU A CA 1
ATOM 1408 C C . LEU A 1 187 ? -3.326 -9.281 -8.633 1.00 80.38 187 LEU A C 1
ATOM 1410 O O . LEU A 1 187 ? -3.021 -10.462 -8.851 1.00 80.38 187 LEU A O 1
ATOM 1414 N N . PRO A 1 188 ? -2.463 -8.277 -8.859 1.00 69.81 188 PRO A N 1
ATOM 1415 C CA . PRO A 1 188 ? -1.078 -8.520 -9.226 1.00 69.81 188 PRO A CA 1
ATOM 1416 C C . PRO A 1 188 ? -0.365 -9.362 -8.160 1.00 69.81 188 PRO A C 1
ATOM 1418 O O . PRO A 1 188 ? -0.587 -9.168 -6.969 1.00 69.81 188 PRO A O 1
ATOM 1421 N N . LYS A 1 189 ? 0.510 -10.280 -8.591 1.00 69.31 189 LYS A N 1
ATOM 1422 C CA . LYS A 1 189 ? 1.335 -11.105 -7.694 1.00 69.31 189 LYS A CA 1
ATOM 1423 C C . LYS A 1 189 ? 2.803 -10.651 -7.728 1.00 69.31 189 LYS A C 1
ATOM 1425 O O . LYS A 1 189 ? 3.302 -10.403 -8.832 1.00 69.31 189 LYS A O 1
ATOM 1430 N N . PRO A 1 190 ? 3.514 -10.601 -6.582 1.00 66.81 190 PRO A N 1
ATOM 1431 C CA . PRO A 1 190 ? 3.039 -10.881 -5.214 1.00 66.81 190 PRO A CA 1
ATOM 1432 C C . PRO A 1 190 ? 2.024 -9.834 -4.712 1.00 66.81 190 PRO A C 1
ATOM 1434 O O . PRO A 1 190 ? 1.995 -8.735 -5.273 1.00 66.81 190 PRO A O 1
ATOM 1437 N N . PRO A 1 191 ? 1.181 -10.176 -3.713 1.00 63.78 191 PRO A N 1
ATOM 1438 C CA . PRO A 1 191 ? 0.161 -9.264 -3.219 1.00 63.78 191 PRO A CA 1
ATOM 1439 C C . PRO A 1 191 ? 0.798 -7.983 -2.652 1.00 63.78 191 PRO A C 1
ATOM 1441 O O . PRO A 1 191 ? 1.892 -8.026 -2.077 1.00 63.78 191 PRO A O 1
ATOM 1444 N N . PRO A 1 192 ? 0.158 -6.827 -2.866 1.00 66.81 192 PRO A N 1
ATOM 1445 C CA . PRO A 1 192 ? 0.605 -5.561 -2.306 1.00 66.81 192 PRO A CA 1
ATOM 1446 C C . PRO A 1 192 ? 0.427 -5.551 -0.786 1.00 66.81 192 PRO A C 1
ATOM 1448 O O . PRO A 1 192 ? -0.616 -5.949 -0.290 1.00 66.81 192 PRO A O 1
ATOM 1451 N N . ASN A 1 193 ? 1.417 -5.028 -0.061 1.00 67.88 193 ASN A N 1
ATOM 1452 C CA . ASN A 1 193 ? 1.297 -4.757 1.371 1.00 67.88 193 ASN A CA 1
ATOM 1453 C C . ASN A 1 193 ? 1.101 -3.249 1.595 1.00 67.88 193 ASN A C 1
ATOM 1455 O O . ASN A 1 193 ? 1.785 -2.435 0.959 1.00 67.88 193 ASN A O 1
ATOM 1459 N N . LEU A 1 194 ? 0.178 -2.865 2.480 1.00 69.62 194 LEU A N 1
ATOM 1460 C CA . LEU A 1 194 ? 0.004 -1.470 2.868 1.00 69.62 194 LEU A CA 1
ATOM 1461 C C . LEU A 1 194 ? 1.156 -1.040 3.776 1.00 69.62 194 LEU A C 1
ATOM 1463 O O . LEU A 1 194 ? 1.284 -1.476 4.913 1.00 69.62 194 LEU A O 1
ATOM 1467 N N . VAL A 1 195 ? 1.980 -0.121 3.277 1.00 66.00 195 VAL A N 1
ATOM 1468 C CA . VAL A 1 195 ? 3.001 0.554 4.079 1.00 66.00 195 VAL A CA 1
ATOM 1469 C C . VAL A 1 195 ? 2.686 2.041 4.093 1.00 66.00 195 VAL A C 1
ATOM 1471 O O . VAL A 1 195 ? 2.712 2.699 3.052 1.00 66.00 195 VAL A O 1
ATOM 1474 N N . VAL A 1 196 ? 2.410 2.589 5.275 1.00 43.16 196 VAL A N 1
ATOM 1475 C CA . VAL A 1 196 ? 2.236 4.033 5.453 1.00 43.16 196 VAL A CA 1
ATOM 1476 C C . VAL A 1 196 ? 3.621 4.680 5.490 1.00 43.16 196 VAL A C 1
ATOM 1478 O O . VAL A 1 196 ? 4.382 4.488 6.434 1.00 43.16 196 VAL A O 1
ATOM 1481 N N . ARG A 1 197 ? 3.971 5.445 4.451 1.00 43.25 197 ARG A N 1
ATOM 1482 C CA . ARG A 1 197 ? 5.135 6.345 4.451 1.00 43.25 197 ARG A CA 1
ATOM 1483 C C . ARG A 1 197 ? 4.639 7.770 4.254 1.00 43.25 197 ARG A C 1
ATOM 1485 O O . ARG A 1 197 ? 4.035 8.067 3.229 1.00 43.25 197 ARG A O 1
ATOM 1492 N N . ALA A 1 198 ? 4.874 8.625 5.244 1.00 37.69 198 ALA A N 1
ATOM 1493 C CA . ALA A 1 198 ? 4.487 10.036 5.198 1.00 37.69 198 ALA A CA 1
ATOM 1494 C C . ALA A 1 198 ? 5.429 10.888 4.323 1.00 37.69 198 ALA A C 1
ATOM 1496 O O . ALA A 1 198 ? 5.071 11.992 3.928 1.00 37.69 198 ALA A O 1
ATOM 1497 N N . ASP A 1 199 ? 6.615 10.363 4.010 1.00 40.78 199 ASP A N 1
ATOM 1498 C CA . ASP A 1 199 ? 7.707 11.059 3.339 1.00 40.78 199 ASP A CA 1
ATOM 1499 C C . ASP A 1 199 ? 8.481 10.065 2.444 1.00 40.78 199 ASP A C 1
ATOM 1501 O O . ASP A 1 199 ? 8.821 8.954 2.870 1.00 40.78 199 ASP A O 1
ATOM 1505 N N . LEU A 1 200 ? 8.730 10.454 1.190 1.00 43.00 200 LEU A N 1
ATOM 1506 C CA . LEU A 1 200 ? 9.778 9.862 0.359 1.00 43.00 200 LEU A CA 1
ATOM 1507 C C . LEU A 1 200 ? 11.062 10.614 0.700 1.00 43.00 200 LEU A C 1
ATOM 1509 O O . LEU A 1 200 ? 11.389 11.560 -0.013 1.00 43.00 200 LEU A O 1
ATOM 1513 N N . GLY A 1 201 ? 11.712 10.209 1.799 1.00 37.91 201 GLY A N 1
ATOM 1514 C CA . GLY A 1 201 ? 12.850 10.926 2.375 1.00 37.91 201 GLY A CA 1
ATOM 1515 C C . GLY A 1 201 ? 13.765 11.504 1.299 1.00 37.91 201 GLY A C 1
ATOM 1516 O O . GLY A 1 201 ? 14.267 10.760 0.452 1.00 37.91 201 GLY A O 1
ATOM 1517 N N . THR A 1 202 ? 13.897 12.831 1.308 1.00 40.00 202 THR A N 1
ATOM 1518 C CA . THR A 1 202 ? 14.875 13.575 0.504 1.00 40.00 202 THR A CA 1
ATOM 1519 C C . THR A 1 202 ? 16.289 13.285 0.965 1.00 40.00 202 THR A C 1
ATOM 1521 O O . THR A 1 202 ? 16.487 13.273 2.203 1.00 40.00 202 THR A O 1
#

Foldseek 3Di:
DDQALPPADDQDDDDADDDVRVVVVVVVCVVCVVVSVQCRDRLSVLLDDDDDDDPCDDDPNPPHDPVNVVVVVVSVVVSVVVSCVQEVDDPPDDPPPHGSYPVVSVVLVQLLVLQQLLVVLLVLLCCQVDPDPPDDHVLCLLQDDDDPPCVVPHDDNVCSVVVSVVSVVSNVVSVVSVVCPPSNPPRDPPRHHDDDDPDPDD

pLDDT: mean 77.85, std 13.81, range [37.69, 97.0]

Sequence (202 aa):
MPSSNAAGRLPTFNRFAGLAGFLGVIGNAMQNWNDNTQSVLPGYRDRMVTVFLSNDEGGLNLDMPPAILKRLRARGAAAGALIASRFQDPSTLPPGKGAMNWENHRWLRYRSTMGALKEYLAEFEGAIANPESPDVPYGALIRATDGTPVHSYPIAASARGVVAHATDQTTQLAAEFDGLATLDDRLPKPPPNLVVRADLGT